Protein AF-A0A9X8QLP2-F1 (afdb_monomer)

Structure (mmCIF, N/CA/C/O backbone):
data_AF-A0A9X8QLP2-F1
#
_entry.id   AF-A0A9X8QLP2-F1
#
loop_
_atom_site.group_PDB
_atom_site.id
_atom_site.type_symbol
_atom_site.label_atom_id
_atom_site.label_alt_id
_atom_site.label_comp_id
_atom_site.label_asym_id
_atom_site.label_entity_id
_atom_site.label_seq_id
_atom_site.pdbx_PDB_ins_code
_atom_site.Cartn_x
_atom_site.Cartn_y
_atom_site.Cartn_z
_atom_site.occupancy
_atom_site.B_iso_or_equiv
_atom_site.auth_seq_id
_atom_site.auth_comp_id
_atom_site.auth_asym_id
_atom_site.auth_atom_id
_atom_site.pdbx_PDB_model_num
ATOM 1 N N . MET A 1 1 ? -20.891 -13.124 17.844 1.00 67.56 1 MET A N 1
ATOM 2 C CA . MET A 1 1 ? -20.442 -11.815 18.361 1.00 67.56 1 MET A CA 1
ATOM 3 C C . MET A 1 1 ? -21.029 -10.725 17.479 1.00 67.56 1 MET A C 1
ATOM 5 O O . MET A 1 1 ? -21.032 -10.885 16.263 1.00 67.56 1 MET A O 1
ATOM 9 N N . SER A 1 2 ? -21.582 -9.676 18.075 1.00 72.69 2 SER A N 1
ATOM 10 C CA . SER A 1 2 ? -22.220 -8.546 17.400 1.00 72.69 2 SER A CA 1
ATOM 11 C C . SER A 1 2 ? -21.313 -7.309 17.415 1.00 72.69 2 SER A C 1
ATOM 13 O O . SER A 1 2 ? -20.432 -7.184 18.263 1.00 72.69 2 SER A O 1
ATOM 15 N N . PHE A 1 3 ? -21.543 -6.344 16.518 1.00 72.56 3 PHE A N 1
ATOM 16 C CA . PHE A 1 3 ? -20.805 -5.071 16.536 1.00 72.56 3 PHE A CA 1
ATOM 17 C C . PHE A 1 3 ? -21.012 -4.274 17.842 1.00 72.56 3 PHE A C 1
ATOM 19 O O . PHE A 1 3 ? -20.146 -3.495 18.244 1.00 72.56 3 PHE A O 1
ATOM 26 N N . SER A 1 4 ? -22.140 -4.478 18.530 1.00 80.81 4 SER A N 1
ATOM 27 C CA . SER A 1 4 ? -22.424 -3.885 19.844 1.00 80.81 4 SER A CA 1
ATOM 28 C C . SER A 1 4 ? -21.535 -4.413 20.968 1.00 80.81 4 SER A C 1
ATOM 30 O O . SER A 1 4 ? -21.373 -3.706 21.960 1.00 80.81 4 SER A O 1
ATOM 32 N N . ASP A 1 5 ? -20.911 -5.582 20.796 1.00 83.56 5 ASP A N 1
ATOM 33 C CA . ASP A 1 5 ? -20.025 -6.183 21.803 1.00 83.56 5 ASP A CA 1
ATOM 34 C C . ASP A 1 5 ? -18.688 -5.417 21.910 1.00 83.56 5 ASP A C 1
ATOM 36 O O . ASP A 1 5 ? -17.937 -5.579 22.872 1.00 83.56 5 ASP A O 1
ATOM 40 N N . ILE A 1 6 ? -18.386 -4.544 20.939 1.00 84.19 6 ILE A N 1
ATOM 41 C CA . ILE A 1 6 ? -17.190 -3.700 20.942 1.00 84.19 6 ILE A CA 1
ATOM 42 C C . ILE A 1 6 ? -17.452 -2.449 21.799 1.00 84.19 6 ILE A C 1
ATOM 44 O O . ILE A 1 6 ? -18.379 -1.675 21.500 1.00 84.19 6 ILE A O 1
ATOM 48 N N . PRO A 1 7 ? -16.603 -2.158 22.809 1.00 89.44 7 PRO A N 1
ATOM 49 C CA . PRO A 1 7 ? -16.744 -0.967 23.640 1.00 89.44 7 PRO A CA 1
ATOM 50 C C . PRO A 1 7 ? -16.897 0.311 22.807 1.00 89.44 7 PRO A C 1
ATOM 52 O O . PRO A 1 7 ? -16.089 0.588 21.917 1.00 89.44 7 PRO A O 1
ATOM 55 N N . LEU A 1 8 ? -17.913 1.126 23.120 1.00 88.94 8 LEU A N 1
ATOM 56 C CA . LEU A 1 8 ? -18.256 2.334 22.352 1.00 88.94 8 LEU A CA 1
ATOM 57 C C . LEU A 1 8 ? -17.056 3.278 22.172 1.00 88.94 8 LEU A C 1
ATOM 59 O O . LEU A 1 8 ? -16.851 3.813 21.084 1.00 88.94 8 LEU A O 1
ATOM 63 N N . LYS A 1 9 ? -16.215 3.410 23.206 1.00 92.00 9 LYS A N 1
ATOM 64 C CA . LYS A 1 9 ? -14.980 4.207 23.157 1.00 92.00 9 LYS A CA 1
ATOM 65 C C . LYS A 1 9 ? -14.046 3.801 22.010 1.00 92.00 9 LYS A C 1
ATOM 67 O O . LYS A 1 9 ? -13.447 4.667 21.383 1.00 92.00 9 LYS A O 1
ATOM 72 N N . TYR A 1 10 ? -13.937 2.505 21.705 1.00 90.06 10 TYR A N 1
ATOM 73 C CA . TYR A 1 10 ? -13.081 2.010 20.624 1.00 90.06 10 TYR A CA 1
ATOM 74 C C . TYR A 1 10 ? -13.732 2.191 19.259 1.00 90.06 10 TYR A C 1
ATOM 76 O O . TYR A 1 10 ? -13.039 2.547 18.313 1.00 90.06 10 TYR A O 1
ATOM 84 N N . ARG A 1 11 ? -15.058 2.041 19.166 1.00 87.62 11 ARG A N 1
ATOM 85 C CA . ARG A 1 11 ? -15.803 2.320 17.929 1.00 87.62 11 ARG A CA 1
ATOM 86 C C . ARG A 1 11 ? -15.694 3.790 17.516 1.00 87.62 11 ARG A C 1
ATOM 88 O O . ARG A 1 11 ? -15.395 4.077 16.362 1.00 87.62 11 ARG A O 1
ATOM 95 N N . LEU A 1 12 ? -15.867 4.717 18.462 1.00 90.00 12 LEU A N 1
ATOM 96 C CA . LEU A 1 12 ? -15.726 6.155 18.206 1.00 90.00 12 LEU A CA 1
ATOM 97 C C . LEU A 1 12 ? -14.283 6.539 17.851 1.00 90.00 12 LEU A C 1
ATOM 99 O O . LEU A 1 12 ? -14.066 7.295 16.906 1.00 90.00 12 LEU A O 1
ATOM 103 N N . ALA A 1 13 ? -13.292 5.996 18.565 1.00 89.19 13 ALA A N 1
ATOM 104 C CA . ALA A 1 13 ? -11.884 6.232 18.251 1.00 89.19 13 ALA A CA 1
ATOM 105 C C . ALA A 1 13 ? -11.509 5.708 16.853 1.00 89.19 13 ALA A C 1
ATOM 107 O O . ALA A 1 13 ? -10.805 6.390 16.107 1.00 89.19 13 ALA A O 1
ATOM 108 N N . ALA A 1 14 ? -12.025 4.535 16.475 1.00 87.19 14 ALA A N 1
ATOM 109 C CA . ALA A 1 14 ? -11.845 3.962 15.148 1.00 87.19 14 ALA A CA 1
ATOM 110 C C . ALA A 1 14 ? -12.457 4.843 14.054 1.00 87.19 14 ALA A C 1
ATOM 112 O O . ALA A 1 14 ? -11.774 5.160 13.084 1.00 87.19 14 ALA A O 1
ATOM 113 N N . PHE A 1 15 ? -13.696 5.309 14.246 1.00 87.50 15 PHE A N 1
ATOM 114 C CA . PHE A 1 15 ? -14.368 6.208 13.306 1.00 87.50 15 PHE A CA 1
ATOM 115 C C . PHE A 1 15 ? -13.539 7.470 13.024 1.00 87.50 15 PHE A C 1
ATOM 117 O O . PHE A 1 15 ? -13.259 7.783 11.866 1.00 87.50 15 PHE A O 1
ATOM 124 N N . TRP A 1 16 ? -13.072 8.156 14.072 1.00 88.38 16 TRP A N 1
ATOM 125 C CA . TRP A 1 16 ? -12.249 9.358 13.915 1.00 88.38 16 TRP A CA 1
ATOM 126 C C . TRP A 1 16 ? -10.880 9.072 13.293 1.00 88.38 16 TRP A C 1
ATOM 128 O O . TRP A 1 16 ? -10.422 9.841 12.445 1.00 88.38 16 TRP A O 1
ATOM 138 N N . GLN A 1 17 ? -10.234 7.958 13.659 1.00 86.44 17 GLN A N 1
ATOM 139 C CA . GLN A 1 17 ? -8.977 7.553 13.030 1.00 86.44 17 GLN A CA 1
ATOM 140 C C . GLN A 1 17 ? -9.170 7.303 11.530 1.00 86.44 17 GLN A C 1
ATOM 142 O O . GLN A 1 17 ? -8.370 7.777 10.725 1.00 86.44 17 GLN A O 1
ATOM 147 N N . TRP A 1 18 ? -10.222 6.582 11.138 1.00 84.38 18 TRP A N 1
ATOM 148 C CA . TRP A 1 18 ? -10.497 6.301 9.731 1.00 84.38 18 TRP A CA 1
ATOM 149 C C . TRP A 1 18 ? -10.860 7.557 8.956 1.00 84.38 18 TRP A C 1
ATOM 151 O O . TRP A 1 18 ? -10.403 7.696 7.826 1.00 84.38 18 TRP A O 1
ATOM 161 N N . PHE A 1 19 ? -11.605 8.489 9.552 1.00 84.56 19 PHE A N 1
ATOM 162 C CA . PHE A 1 19 ? -11.886 9.785 8.939 1.00 84.56 19 PHE A CA 1
ATOM 163 C C . PHE A 1 19 ? -10.589 10.550 8.633 1.00 84.56 19 PHE A C 1
ATOM 165 O O . PHE A 1 19 ? -10.353 10.944 7.490 1.00 84.56 19 PHE A O 1
ATOM 172 N N . LEU A 1 20 ? -9.696 10.678 9.621 1.00 84.62 20 LEU A N 1
ATOM 173 C CA . LEU A 1 20 ? -8.420 11.379 9.457 1.00 84.62 20 LEU A CA 1
ATOM 174 C C . LEU A 1 20 ? -7.503 10.690 8.435 1.00 84.62 20 LEU A C 1
ATOM 176 O O . LEU A 1 20 ? -6.930 11.351 7.571 1.00 84.62 20 LEU A O 1
ATOM 180 N N . ILE A 1 21 ? -7.364 9.362 8.509 1.00 80.25 21 ILE A N 1
ATOM 181 C CA . ILE A 1 21 ? -6.534 8.619 7.553 1.00 80.25 21 ILE A CA 1
ATOM 182 C C . ILE A 1 21 ? -7.130 8.712 6.146 1.00 80.25 21 ILE A C 1
ATOM 184 O O . ILE A 1 21 ? -6.379 8.889 5.191 1.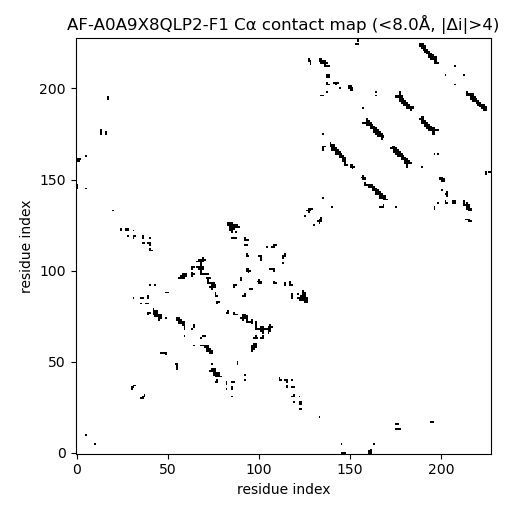00 80.25 21 ILE A O 1
ATOM 188 N N . SER A 1 22 ? -8.456 8.659 6.001 1.00 79.75 22 SER A N 1
ATOM 189 C CA . SER A 1 22 ? -9.115 8.820 4.700 1.00 79.75 22 SER A CA 1
ATOM 190 C C . SER A 1 22 ? -8.814 10.185 4.096 1.00 79.75 22 SER A C 1
ATOM 192 O O . SER A 1 22 ? -8.480 10.253 2.918 1.00 79.75 22 SER A O 1
ATOM 194 N N . LEU A 1 23 ? -8.825 11.258 4.893 1.00 84.19 23 LEU A N 1
ATOM 195 C CA . LEU A 1 23 ? -8.416 12.587 4.435 1.00 84.19 23 LEU A CA 1
ATOM 196 C C . LEU A 1 23 ? -6.972 12.581 3.904 1.00 84.19 23 LEU A C 1
ATOM 198 O O . LEU A 1 23 ? -6.718 13.093 2.813 1.00 84.19 23 LEU A O 1
ATOM 202 N N . ILE A 1 24 ? -6.034 11.968 4.637 1.00 82.19 24 ILE A N 1
ATOM 203 C CA . ILE A 1 24 ? -4.622 11.852 4.227 1.00 82.19 24 ILE A CA 1
ATOM 204 C C . ILE A 1 24 ? -4.497 11.045 2.929 1.00 82.19 24 ILE A C 1
ATOM 206 O O . ILE A 1 24 ? -3.805 11.472 2.007 1.00 82.19 24 ILE A O 1
ATOM 210 N N . VAL A 1 25 ? -5.176 9.900 2.835 1.00 78.75 25 VAL A N 1
ATOM 211 C CA . VAL A 1 25 ? -5.130 9.011 1.665 1.00 78.75 25 VAL A CA 1
ATOM 212 C C . VAL A 1 25 ? -5.757 9.675 0.443 1.00 78.75 25 VAL A C 1
ATOM 214 O O . VAL A 1 25 ? -5.176 9.606 -0.638 1.00 78.75 25 VAL A O 1
ATOM 217 N N . ILE A 1 26 ? -6.897 10.352 0.594 1.00 81.94 26 ILE A N 1
ATOM 218 C CA . ILE A 1 26 ? -7.560 11.084 -0.493 1.00 81.94 26 ILE A CA 1
ATOM 219 C C . ILE A 1 26 ? -6.662 12.222 -0.967 1.00 81.94 26 ILE A C 1
ATOM 221 O O . ILE A 1 26 ? -6.350 12.291 -2.153 1.00 81.94 26 ILE A O 1
ATOM 225 N N . THR A 1 27 ? -6.180 13.065 -0.050 1.00 84.69 27 THR A N 1
ATOM 226 C CA . THR A 1 27 ? -5.267 14.174 -0.374 1.00 84.69 27 THR A CA 1
ATOM 227 C C . THR A 1 27 ? -4.027 13.653 -1.089 1.00 84.69 27 THR A C 1
ATOM 229 O O . THR A 1 27 ? -3.636 14.148 -2.141 1.00 84.69 27 THR A O 1
ATOM 232 N N . GLY A 1 28 ? -3.438 12.589 -0.559 1.00 82.38 28 GLY A N 1
ATOM 233 C CA . GLY A 1 28 ? -2.300 11.919 -1.149 1.00 82.38 28 GLY A CA 1
ATOM 234 C C . GLY A 1 28 ? -2.554 11.355 -2.548 1.00 82.38 28 GLY A C 1
ATOM 235 O O . GLY A 1 28 ? -1.716 11.487 -3.446 1.00 82.38 28 GLY A O 1
ATOM 236 N N . THR A 1 29 ? -3.719 10.747 -2.751 1.00 82.94 29 THR A N 1
ATOM 237 C CA . THR A 1 29 ? -4.156 10.219 -4.045 1.00 82.94 29 THR A CA 1
ATOM 238 C C . THR A 1 29 ? -4.335 11.353 -5.049 1.00 82.94 29 THR A C 1
ATOM 240 O O . THR A 1 29 ? -3.794 11.270 -6.147 1.00 82.94 29 THR A O 1
ATOM 243 N N . LEU A 1 30 ? -4.984 12.454 -4.662 1.00 86.44 30 LEU A N 1
ATOM 244 C CA . LEU A 1 30 ? -5.110 13.654 -5.497 1.00 86.44 30 LEU A CA 1
ATOM 245 C C . LEU A 1 30 ? -3.733 14.204 -5.892 1.00 86.44 30 LEU A C 1
ATOM 247 O O . LEU A 1 30 ? -3.469 14.410 -7.075 1.00 86.44 30 LEU A O 1
ATOM 251 N N . LEU A 1 31 ? -2.818 14.320 -4.925 1.00 87.19 31 LEU A N 1
ATOM 252 C CA . LEU A 1 31 ? -1.436 14.738 -5.169 1.00 87.19 31 LEU A CA 1
ATOM 253 C C . LEU A 1 31 ? -0.676 13.775 -6.092 1.00 87.19 31 LEU A C 1
ATOM 255 O O . LEU A 1 31 ? 0.235 14.200 -6.797 1.00 87.19 31 LEU A O 1
ATOM 259 N N . THR A 1 32 ? -1.047 12.491 -6.120 1.00 86.94 32 THR A N 1
ATOM 260 C CA . THR A 1 32 ? -0.463 11.506 -7.044 1.00 86.94 32 THR A CA 1
ATOM 261 C C . THR A 1 32 ? -0.814 11.843 -8.490 1.00 86.94 32 THR A C 1
ATOM 263 O O . THR A 1 32 ? 0.058 11.759 -9.346 1.00 86.94 32 THR A O 1
ATOM 266 N N . TYR A 1 33 ? -2.043 12.282 -8.771 1.00 86.81 33 TYR A N 1
ATOM 267 C CA . TYR A 1 33 ? -2.411 12.732 -10.115 1.00 86.81 33 TYR A CA 1
ATOM 268 C C . TYR A 1 33 ? -1.696 14.034 -10.483 1.00 86.81 33 TYR A C 1
ATOM 270 O O . TYR A 1 33 ? -1.134 14.153 -11.571 1.00 86.81 33 TYR A O 1
ATOM 278 N N . PHE A 1 34 ? -1.653 14.996 -9.558 1.00 85.00 34 PHE A N 1
ATOM 279 C CA . PHE A 1 34 ? -0.880 16.221 -9.730 1.00 85.00 34 PHE A CA 1
ATOM 280 C C . PHE A 1 34 ? -0.614 16.907 -8.377 1.00 85.00 34 PHE A C 1
ATOM 282 O O . PHE A 1 34 ? -1.555 17.071 -7.602 1.00 85.00 34 PHE A O 1
ATOM 289 N N . PRO A 1 35 ? 0.622 17.360 -8.075 1.00 90.12 35 PRO A N 1
ATOM 290 C CA . PRO A 1 35 ? 1.812 17.362 -8.937 1.00 90.12 35 PRO A CA 1
ATOM 291 C C . PRO A 1 35 ? 2.801 16.207 -8.678 1.00 90.12 35 PRO A C 1
ATOM 293 O O . PRO A 1 35 ? 3.780 16.066 -9.410 1.00 90.12 35 PRO A O 1
ATOM 296 N N . MET A 1 36 ? 2.595 15.378 -7.654 1.00 89.69 36 MET A N 1
ATOM 297 C CA . MET A 1 36 ? 3.634 14.479 -7.136 1.00 89.69 36 MET A CA 1
ATOM 298 C C . MET A 1 36 ? 3.923 13.289 -8.054 1.00 89.69 36 MET A C 1
ATOM 300 O O . MET A 1 36 ? 5.091 12.970 -8.263 1.00 89.69 36 MET A O 1
ATOM 304 N N . GLY A 1 37 ? 2.908 12.654 -8.650 1.00 88.38 37 GLY A N 1
ATOM 305 C CA . GLY A 1 37 ? 3.132 11.547 -9.591 1.00 88.38 37 GLY A CA 1
ATOM 306 C C . GLY A 1 37 ? 3.912 11.966 -10.839 1.00 88.38 37 GLY A C 1
ATOM 307 O O . GLY A 1 37 ? 4.902 11.305 -11.160 1.00 88.38 37 GLY A O 1
ATOM 308 N N . PRO A 1 38 ? 3.562 13.080 -11.515 1.00 91.44 38 PRO A N 1
ATOM 309 C CA . PRO A 1 38 ? 4.366 13.603 -12.616 1.00 91.44 38 PRO A CA 1
ATOM 310 C C . PRO A 1 38 ? 5.807 13.912 -12.197 1.00 91.44 38 PRO A C 1
ATOM 312 O O . PRO A 1 38 ? 6.738 13.541 -12.907 1.00 91.44 38 PRO A O 1
ATOM 315 N N . LEU A 1 39 ? 6.020 14.517 -11.022 1.00 92.19 39 LEU A N 1
ATOM 316 C CA . LEU A 1 39 ? 7.365 14.790 -10.503 1.00 92.19 39 LEU A CA 1
ATOM 317 C C . LEU A 1 39 ? 8.170 13.507 -10.260 1.00 92.19 39 LEU A C 1
ATOM 319 O O . LEU A 1 39 ? 9.332 13.430 -10.661 1.00 92.19 39 LEU A O 1
ATOM 323 N N . VAL A 1 40 ? 7.579 12.475 -9.654 1.00 89.81 40 VAL A N 1
ATOM 324 C CA . VAL A 1 40 ? 8.247 11.174 -9.482 1.00 89.81 40 VAL A CA 1
ATOM 325 C C . VAL A 1 40 ? 8.569 10.547 -10.840 1.00 89.81 40 VAL A C 1
ATOM 327 O O . VAL A 1 40 ? 9.695 10.102 -11.040 1.00 89.81 40 VAL A O 1
ATOM 330 N N . ALA A 1 41 ? 7.636 10.556 -11.794 1.00 90.31 41 ALA A N 1
ATOM 331 C CA . ALA A 1 41 ? 7.864 10.012 -13.133 1.00 90.31 41 ALA A CA 1
ATOM 332 C C . ALA A 1 41 ? 8.955 10.767 -13.917 1.00 90.31 41 ALA A C 1
ATOM 334 O O . ALA A 1 41 ? 9.698 10.158 -14.685 1.00 90.31 41 ALA A O 1
ATOM 335 N N . LEU A 1 42 ? 9.074 12.085 -13.721 1.00 92.00 42 LEU A N 1
ATOM 336 C CA . LEU A 1 42 ? 10.105 12.921 -14.347 1.00 92.00 42 LEU A CA 1
ATOM 337 C C . LEU A 1 42 ? 11.492 12.703 -13.737 1.00 92.00 42 LEU A C 1
ATOM 339 O O . LEU A 1 42 ? 12.491 12.757 -14.450 1.00 92.00 42 LEU A O 1
ATOM 343 N N . THR A 1 43 ? 11.544 12.479 -12.425 1.00 92.62 43 THR A N 1
ATOM 344 C CA . THR A 1 43 ? 12.785 12.341 -11.646 1.00 92.62 43 THR A CA 1
ATOM 345 C C . THR A 1 43 ? 13.225 10.891 -11.432 1.00 92.62 43 THR A C 1
ATOM 347 O O . THR A 1 43 ? 14.293 10.652 -10.863 1.00 92.62 43 THR A O 1
ATOM 350 N N . GLY A 1 44 ? 12.406 9.927 -11.855 1.00 90.25 44 GLY A N 1
ATOM 351 C CA . GLY A 1 44 ? 12.667 8.501 -11.729 1.00 90.25 44 GLY A CA 1
ATOM 352 C C . GLY A 1 44 ? 13.906 8.081 -12.511 1.00 90.25 44 GLY A C 1
ATOM 353 O O . GLY A 1 44 ? 14.065 8.440 -13.677 1.00 90.25 44 GLY A O 1
ATOM 354 N N . ARG A 1 45 ? 14.779 7.308 -11.866 1.00 90.62 45 ARG A N 1
ATOM 355 C CA . ARG A 1 45 ? 16.009 6.775 -12.463 1.00 90.62 45 ARG A CA 1
ATOM 356 C C . ARG A 1 45 ? 16.295 5.368 -11.955 1.00 90.62 45 ARG A C 1
ATOM 358 O O . ARG A 1 45 ? 15.805 4.995 -10.887 1.00 90.62 45 ARG A O 1
ATOM 365 N N . ALA A 1 46 ? 17.110 4.621 -12.697 1.00 89.81 46 ALA A N 1
ATOM 366 C CA . ALA A 1 46 ? 17.608 3.320 -12.264 1.00 89.81 46 ALA A CA 1
ATOM 367 C C . ALA A 1 46 ? 18.307 3.440 -10.902 1.00 89.81 46 ALA A C 1
ATOM 369 O O . ALA A 1 46 ? 19.097 4.361 -10.668 1.00 89.81 46 ALA A O 1
ATOM 370 N N . SER A 1 47 ? 17.989 2.525 -9.991 1.00 87.38 47 SER A N 1
ATOM 371 C CA . SER A 1 47 ? 18.573 2.496 -8.654 1.00 87.38 47 SER A CA 1
ATOM 372 C C . SER A 1 47 ? 19.751 1.533 -8.599 1.00 87.38 47 SER A C 1
ATOM 374 O O . SER A 1 47 ? 19.728 0.473 -9.215 1.00 87.38 47 SER A O 1
ATOM 376 N N . SER A 1 48 ? 20.759 1.874 -7.798 1.00 84.25 48 SER A N 1
ATOM 377 C CA . SER A 1 48 ? 21.899 0.996 -7.506 1.00 84.25 48 SER A CA 1
ATOM 378 C C . SER A 1 48 ? 21.699 0.142 -6.254 1.00 84.25 48 SER A C 1
ATOM 380 O O . SER A 1 48 ? 22.547 -0.695 -5.950 1.00 84.25 48 SER A O 1
ATOM 382 N N . LYS A 1 49 ? 20.606 0.355 -5.505 1.00 81.00 49 LYS A N 1
ATOM 383 C CA . LYS A 1 49 ? 20.259 -0.403 -4.294 1.00 81.00 49 LYS A CA 1
ATOM 384 C C . LYS A 1 49 ? 18.746 -0.524 -4.141 1.00 81.00 49 LYS A C 1
ATOM 386 O O . LYS A 1 49 ? 18.028 0.473 -4.213 1.00 81.00 49 LYS A O 1
ATOM 391 N N . HIS A 1 50 ? 18.273 -1.741 -3.887 1.00 79.75 50 HIS A N 1
ATOM 392 C CA . HIS A 1 50 ? 16.883 -1.979 -3.524 1.00 79.75 50 HIS A CA 1
ATOM 393 C C . HIS A 1 50 ? 16.736 -1.778 -2.007 1.00 79.75 50 HIS A C 1
ATOM 395 O O . HIS A 1 50 ? 17.560 -2.311 -1.262 1.00 79.75 50 HIS A O 1
ATOM 401 N N . PRO A 1 51 ? 15.716 -1.062 -1.503 1.00 71.00 51 PRO A N 1
ATOM 402 C CA . PRO A 1 51 ? 15.553 -0.847 -0.059 1.00 71.00 51 PRO A CA 1
ATOM 403 C C . PRO A 1 51 ? 15.394 -2.143 0.740 1.00 71.00 51 PRO A C 1
ATOM 405 O O . PRO A 1 51 ? 15.810 -2.209 1.886 1.00 71.00 51 PRO A O 1
ATOM 408 N N . GLN A 1 52 ? 14.801 -3.163 0.116 1.00 68.75 52 GLN A N 1
ATOM 409 C CA . GLN A 1 52 ? 14.622 -4.507 0.684 1.00 68.75 52 GLN A CA 1
ATOM 410 C C . GLN A 1 52 ? 15.722 -5.501 0.251 1.00 68.75 52 GLN A C 1
ATOM 412 O O . GLN A 1 52 ? 15.537 -6.702 0.380 1.00 68.75 52 GLN A O 1
ATOM 417 N N . GLY A 1 53 ? 16.823 -5.042 -0.358 1.00 72.44 53 GLY A N 1
ATOM 418 C CA . GLY A 1 53 ? 17.925 -5.922 -0.780 1.00 72.44 53 GLY A CA 1
ATOM 419 C C . GLY A 1 53 ? 17.625 -6.874 -1.950 1.00 72.44 53 GLY A C 1
ATOM 420 O O . GLY A 1 53 ? 18.453 -7.727 -2.257 1.00 72.44 53 GLY A O 1
ATOM 421 N N . LYS A 1 54 ? 16.473 -6.734 -2.621 1.00 75.19 54 LYS A N 1
ATOM 422 C CA . LYS A 1 54 ? 16.119 -7.517 -3.815 1.00 75.19 54 LYS A CA 1
ATOM 423 C C . LYS A 1 54 ? 17.091 -7.251 -4.970 1.00 75.19 54 LYS A C 1
ATOM 425 O O . LYS A 1 54 ? 17.691 -6.174 -5.057 1.00 75.19 54 LYS A O 1
ATOM 430 N N . ALA A 1 55 ? 17.199 -8.221 -5.879 1.00 79.00 55 ALA A N 1
ATOM 431 C CA . ALA A 1 55 ? 17.900 -8.034 -7.145 1.00 79.00 55 ALA A CA 1
ATOM 432 C C . ALA A 1 55 ? 17.347 -6.796 -7.869 1.00 79.00 55 ALA A C 1
ATOM 434 O O . ALA A 1 55 ? 16.149 -6.534 -7.831 1.00 79.00 55 ALA A O 1
ATOM 435 N N . LEU A 1 56 ? 18.227 -6.014 -8.493 1.00 84.12 56 LEU A N 1
ATOM 436 C CA . LEU A 1 56 ? 17.865 -4.765 -9.182 1.00 84.12 56 LEU A CA 1
ATOM 437 C C . LEU A 1 56 ? 17.489 -4.975 -10.644 1.00 84.12 56 LEU A C 1
ATOM 439 O O . LEU A 1 56 ? 16.967 -4.067 -11.292 1.00 84.12 56 LEU A O 1
ATOM 443 N N . ASN A 1 57 ? 17.792 -6.162 -11.151 1.00 82.50 57 ASN A N 1
ATOM 444 C CA . ASN A 1 57 ? 17.464 -6.615 -12.479 1.00 82.50 57 ASN A CA 1
ATOM 445 C C . ASN A 1 57 ? 16.964 -8.057 -12.411 1.00 82.50 57 ASN A C 1
ATOM 447 O O . ASN A 1 57 ? 17.401 -8.861 -11.588 1.00 82.50 57 ASN A O 1
ATOM 451 N N . ALA A 1 58 ? 16.014 -8.374 -13.277 1.00 85.81 58 ALA A N 1
ATOM 452 C CA . ALA A 1 58 ? 15.492 -9.722 -13.416 1.00 85.81 58 ALA A CA 1
ATOM 453 C C . ALA A 1 58 ? 15.046 -9.931 -14.856 1.00 85.81 58 ALA A C 1
ATOM 455 O O . ALA A 1 58 ? 14.478 -9.029 -15.476 1.00 85.81 58 ALA A O 1
ATOM 456 N N . ARG A 1 59 ? 15.297 -11.121 -15.403 1.00 90.44 59 ARG A N 1
ATOM 457 C CA . ARG A 1 59 ? 14.733 -11.486 -16.700 1.00 90.44 59 ARG A CA 1
ATOM 458 C C . ARG A 1 59 ? 13.251 -11.785 -16.510 1.00 90.44 59 ARG A C 1
ATOM 460 O O . ARG A 1 59 ? 12.887 -12.527 -15.600 1.00 90.44 59 ARG A O 1
ATOM 467 N N . HIS A 1 60 ? 12.410 -11.234 -17.378 1.00 91.19 60 HIS A N 1
ATOM 468 C CA . HIS A 1 60 ? 10.987 -11.557 -17.361 1.00 91.19 60 HIS A CA 1
ATOM 469 C C . HIS A 1 60 ? 10.767 -13.043 -17.673 1.00 91.19 60 HIS A C 1
ATOM 471 O O . HIS A 1 60 ? 11.520 -13.652 -18.439 1.00 91.19 60 HIS A O 1
ATOM 477 N N . SER A 1 61 ? 9.712 -13.626 -17.103 1.00 90.81 61 SER A N 1
ATOM 478 C CA . SER A 1 61 ? 9.345 -15.017 -17.395 1.00 90.81 61 SER A CA 1
ATOM 479 C C . SER A 1 61 ? 8.948 -15.193 -18.865 1.00 90.81 61 SER A C 1
ATOM 481 O O . SER A 1 61 ? 8.353 -14.291 -19.462 1.00 90.81 61 SER A O 1
ATOM 483 N N . GLN A 1 62 ? 9.222 -16.373 -19.436 1.00 91.38 62 GLN A N 1
ATOM 484 C CA . GLN A 1 62 ? 8.945 -16.667 -20.850 1.00 91.38 62 GLN A CA 1
ATOM 485 C C . GLN A 1 62 ? 7.487 -16.379 -21.226 1.00 91.38 62 GLN A C 1
ATOM 487 O O . GLN A 1 62 ? 7.233 -15.691 -22.208 1.00 91.38 62 GLN A O 1
ATOM 492 N N . LYS A 1 63 ? 6.550 -16.763 -20.348 1.00 93.94 63 LYS A N 1
ATOM 493 C CA . LYS A 1 63 ? 5.117 -16.468 -20.475 1.00 93.94 63 LYS A CA 1
ATOM 494 C C . LYS A 1 63 ? 4.830 -15.008 -20.846 1.00 93.94 63 LYS A C 1
ATOM 496 O O . LYS A 1 63 ? 3.964 -14.751 -21.673 1.00 93.94 63 LYS A O 1
ATOM 501 N N . TYR A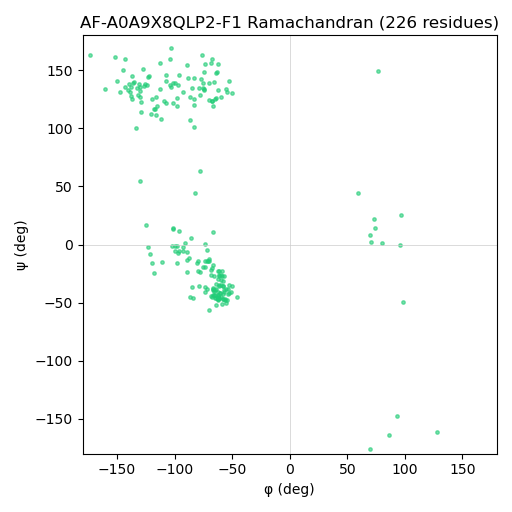 1 64 ? 5.497 -14.044 -20.209 1.00 92.88 64 TYR A N 1
ATOM 502 C CA . TYR A 1 64 ? 5.250 -12.622 -20.466 1.00 92.88 64 TYR A CA 1
ATOM 503 C C . TYR A 1 64 ? 6.118 -12.058 -21.594 1.00 92.88 64 TYR A C 1
ATOM 505 O O . TYR A 1 64 ? 5.704 -11.093 -22.236 1.00 92.88 64 TYR A O 1
ATOM 513 N N . LEU A 1 65 ? 7.269 -12.672 -21.887 1.00 92.94 65 LEU A N 1
ATOM 514 C CA . LEU A 1 65 ? 8.039 -12.368 -23.098 1.00 92.94 65 LEU A CA 1
ATOM 515 C C . LEU A 1 65 ? 7.204 -12.634 -24.351 1.00 92.94 65 LEU A C 1
ATOM 517 O O . LEU A 1 65 ? 7.099 -11.756 -25.204 1.00 92.94 65 LEU A O 1
ATOM 521 N N . ASP A 1 66 ? 6.512 -13.772 -24.393 1.00 93.38 66 ASP A N 1
ATOM 522 C CA . ASP A 1 66 ? 5.632 -14.154 -25.506 1.00 93.38 66 ASP A CA 1
ATOM 523 C C . ASP A 1 66 ? 4.455 -13.173 -25.685 1.00 93.38 66 ASP A C 1
ATOM 525 O O . ASP A 1 66 ? 3.900 -13.024 -26.772 1.00 93.38 66 ASP A O 1
ATOM 529 N N . LEU A 1 67 ? 4.096 -12.440 -24.624 1.00 92.88 67 LEU A N 1
ATOM 530 C CA . LEU A 1 67 ? 3.042 -11.419 -24.623 1.00 92.88 67 LEU A CA 1
ATOM 531 C C . LEU A 1 67 ? 3.547 -10.000 -24.952 1.00 92.88 67 LEU A C 1
ATOM 533 O O . LEU A 1 67 ? 2.742 -9.055 -24.985 1.00 92.88 67 LEU A O 1
ATOM 537 N N . GLY A 1 68 ? 4.845 -9.850 -25.232 1.00 92.69 68 GLY A N 1
ATOM 538 C CA . GLY A 1 68 ? 5.484 -8.601 -25.648 1.00 92.69 68 GLY A CA 1
ATOM 539 C C . GLY A 1 68 ? 6.150 -7.813 -24.520 1.00 92.69 68 GLY A C 1
ATOM 540 O O . GLY A 1 68 ? 6.248 -6.591 -24.623 1.00 92.69 68 GLY A O 1
ATOM 541 N N . ALA A 1 69 ? 6.566 -8.467 -23.433 1.00 91.62 69 ALA A N 1
ATOM 542 C CA . ALA A 1 69 ? 7.393 -7.828 -22.410 1.00 91.62 69 ALA A CA 1
ATOM 543 C C . ALA A 1 69 ? 8.809 -7.514 -22.937 1.00 91.62 69 ALA A C 1
ATOM 545 O O . ALA A 1 69 ? 9.316 -8.168 -23.843 1.00 91.62 69 ALA A O 1
ATOM 546 N N . SER A 1 70 ? 9.491 -6.545 -22.329 1.00 91.31 70 SER A N 1
ATOM 547 C CA . SER A 1 70 ? 10.756 -5.980 -22.834 1.00 91.31 70 SER A CA 1
ATOM 548 C C . SER A 1 70 ? 12.007 -6.859 -22.683 1.00 91.31 70 SER A C 1
ATOM 550 O O . SER A 1 70 ? 13.097 -6.425 -23.051 1.00 91.31 70 SER A O 1
ATOM 552 N N . GLY A 1 71 ? 11.902 -8.065 -22.119 1.00 90.69 71 GLY A N 1
ATOM 553 C CA . GLY A 1 71 ? 13.065 -8.909 -21.807 1.00 90.69 71 GLY A CA 1
ATOM 554 C C . GLY A 1 71 ? 13.529 -8.831 -20.354 1.00 90.69 71 GLY A C 1
ATOM 555 O O . GLY A 1 71 ? 13.711 -9.868 -19.714 1.00 90.69 71 GLY A O 1
ATOM 556 N N . TRP A 1 72 ? 13.701 -7.616 -19.835 1.00 89.94 72 TRP A N 1
ATOM 557 C CA . TRP A 1 72 ? 14.330 -7.372 -18.539 1.00 89.94 72 TRP A CA 1
ATOM 558 C C . TRP A 1 72 ? 13.597 -6.308 -17.740 1.00 89.94 72 TRP A C 1
ATOM 560 O O . TRP A 1 72 ? 13.283 -5.233 -18.253 1.00 89.94 72 TRP A O 1
ATOM 570 N N . TRP A 1 73 ? 13.420 -6.603 -16.462 1.00 88.38 73 TRP A N 1
ATOM 571 C CA . TRP A 1 73 ? 12.984 -5.656 -15.460 1.00 88.38 73 TRP A CA 1
ATOM 572 C C . TRP A 1 73 ? 14.187 -4.926 -14.855 1.00 88.38 73 TRP A C 1
ATOM 574 O O . TRP A 1 73 ? 15.238 -5.530 -14.628 1.00 88.38 73 TRP A O 1
ATOM 584 N N . GLU A 1 74 ? 14.005 -3.640 -14.561 1.00 89.00 74 GLU A N 1
ATOM 585 C CA . GLU A 1 74 ? 14.966 -2.790 -13.859 1.00 89.00 74 GLU A CA 1
ATOM 586 C C . GLU A 1 74 ? 14.262 -2.039 -12.731 1.00 89.00 74 GLU A C 1
ATOM 588 O O . GLU A 1 74 ? 13.188 -1.461 -12.907 1.00 89.00 74 GLU A O 1
ATOM 593 N N . TYR A 1 75 ? 14.911 -1.956 -11.580 1.00 88.75 75 TYR A N 1
ATOM 594 C CA . TYR A 1 75 ? 14.362 -1.219 -10.459 1.00 88.75 75 TYR A CA 1
ATOM 595 C C . TYR A 1 75 ? 14.649 0.289 -10.559 1.00 88.75 75 TYR A C 1
ATOM 597 O O . TYR A 1 75 ? 15.803 0.726 -10.569 1.00 88.75 75 TYR A O 1
ATOM 605 N N . TRP A 1 76 ? 13.590 1.102 -10.606 1.00 90.00 76 TRP A N 1
ATOM 606 C CA . TRP A 1 76 ? 13.665 2.565 -10.720 1.00 90.00 76 TRP A CA 1
ATOM 607 C C . TRP A 1 76 ? 12.940 3.261 -9.568 1.00 90.00 76 TRP A C 1
ATOM 609 O O . TRP A 1 76 ? 11.875 2.815 -9.146 1.00 90.00 76 TRP A O 1
ATOM 619 N N . ASN A 1 77 ? 13.472 4.391 -9.100 1.00 88.75 77 ASN A N 1
ATOM 620 C CA . ASN A 1 77 ? 12.806 5.266 -8.132 1.00 88.75 77 ASN A CA 1
ATOM 621 C C . ASN A 1 77 ? 13.243 6.733 -8.274 1.00 88.75 77 ASN A C 1
ATOM 623 O O . ASN A 1 77 ? 14.275 7.045 -8.870 1.00 88.75 77 ASN A O 1
ATOM 627 N N . SER A 1 78 ? 12.447 7.653 -7.724 1.00 89.81 78 SER A N 1
ATOM 628 C CA . SER A 1 78 ? 12.870 9.043 -7.548 1.00 89.81 78 SER A CA 1
ATOM 629 C C . SER A 1 78 ? 13.849 9.155 -6.373 1.00 89.81 78 SER A C 1
ATOM 631 O O . SER A 1 78 ? 13.569 8.619 -5.293 1.00 89.81 78 SER A O 1
ATOM 633 N N . PRO A 1 79 ? 14.970 9.882 -6.526 1.00 88.81 79 PRO A N 1
ATOM 634 C CA . PRO A 1 79 ? 15.950 10.046 -5.457 1.00 88.81 79 PRO A CA 1
ATOM 635 C C . PRO A 1 79 ? 15.550 11.094 -4.410 1.00 88.81 79 PRO A C 1
ATOM 637 O O . PRO A 1 79 ? 16.170 11.167 -3.348 1.00 88.81 79 PRO A O 1
ATOM 640 N N . TYR A 1 80 ? 14.553 11.932 -4.698 1.00 89.62 80 TYR A N 1
ATOM 641 C CA . TYR A 1 80 ? 14.226 13.080 -3.861 1.00 89.62 80 TYR A CA 1
ATOM 642 C C . TYR A 1 80 ? 13.449 12.658 -2.613 1.00 89.62 80 TYR A C 1
ATOM 644 O O . TYR A 1 80 ? 12.418 11.992 -2.697 1.00 89.62 80 TYR A O 1
ATOM 652 N N . ALA A 1 81 ? 13.922 13.091 -1.440 1.00 86.44 81 ALA A N 1
ATOM 653 C CA . ALA A 1 81 ? 13.347 12.714 -0.148 1.00 86.44 81 ALA A CA 1
ATOM 654 C C . ALA A 1 81 ? 11.852 13.073 -0.020 1.00 86.44 81 ALA A C 1
ATOM 656 O O . ALA A 1 81 ? 11.071 12.270 0.485 1.00 86.44 81 ALA A O 1
ATOM 657 N N . LEU A 1 82 ? 11.445 14.235 -0.540 1.00 86.12 82 LEU A N 1
ATOM 658 C CA . LEU A 1 82 ? 10.051 14.695 -0.527 1.00 86.12 82 LEU A CA 1
ATOM 659 C C . LEU A 1 82 ? 9.118 13.813 -1.377 1.00 86.12 82 LEU A C 1
ATOM 661 O O . LEU A 1 82 ? 7.929 13.711 -1.094 1.00 86.12 82 LEU A O 1
ATOM 665 N N . LEU A 1 83 ? 9.656 13.152 -2.406 1.00 87.19 83 LEU A N 1
ATOM 666 C CA . LEU A 1 83 ? 8.902 12.303 -3.329 1.00 87.19 83 LEU A CA 1
ATOM 667 C C . LEU A 1 83 ? 8.812 10.841 -2.860 1.00 87.19 83 LEU A C 1
ATOM 669 O O . LEU A 1 83 ? 8.070 10.050 -3.444 1.00 87.19 83 LEU A O 1
ATOM 673 N N . ARG A 1 84 ? 9.512 10.475 -1.775 1.00 84.25 84 ARG A N 1
ATOM 674 C CA . ARG A 1 84 ? 9.523 9.109 -1.222 1.00 84.25 84 ARG A CA 1
ATOM 675 C C . ARG A 1 84 ? 8.135 8.527 -0.950 1.00 84.25 84 ARG A C 1
ATOM 677 O O . ARG A 1 84 ? 7.946 7.367 -1.301 1.00 84.25 84 ARG A O 1
ATOM 684 N N . PRO A 1 85 ? 7.150 9.262 -0.396 1.00 82.19 85 PRO A N 1
ATOM 685 C CA . PRO A 1 85 ? 5.823 8.693 -0.149 1.00 82.19 85 PRO A CA 1
ATOM 686 C C . PRO A 1 85 ? 5.124 8.171 -1.410 1.00 82.19 85 PRO A C 1
ATOM 688 O O . PRO A 1 85 ? 4.332 7.237 -1.315 1.00 82.19 85 PRO A O 1
ATOM 691 N N . TRP A 1 86 ? 5.454 8.732 -2.577 1.00 83.56 86 TRP A N 1
ATOM 692 C CA . TRP A 1 86 ? 4.882 8.363 -3.871 1.00 83.56 86 TRP A CA 1
ATOM 693 C C . TRP A 1 86 ? 5.745 7.380 -4.667 1.00 83.56 86 TRP A C 1
ATOM 695 O O . TRP A 1 86 ? 5.295 6.886 -5.691 1.00 83.56 86 TRP A O 1
ATOM 705 N N . ASN A 1 87 ? 6.959 7.054 -4.223 1.00 83.25 87 ASN A N 1
ATOM 706 C CA . ASN A 1 87 ? 7.761 6.018 -4.870 1.00 83.25 87 ASN A CA 1
ATOM 707 C C . ASN A 1 87 ? 7.153 4.627 -4.627 1.00 83.25 87 ASN A C 1
ATOM 709 O O . ASN A 1 87 ? 6.768 4.282 -3.506 1.00 83.25 87 ASN A O 1
ATOM 713 N N . ASN A 1 88 ? 7.151 3.789 -5.664 1.00 80.50 88 ASN A N 1
ATOM 714 C CA . ASN A 1 88 ? 6.881 2.367 -5.504 1.00 80.50 88 ASN A CA 1
ATOM 715 C C . ASN A 1 88 ? 8.190 1.637 -5.172 1.00 80.50 88 ASN A C 1
ATOM 717 O O . ASN A 1 88 ? 9.041 1.500 -6.039 1.00 80.50 88 ASN A O 1
ATOM 721 N N . TYR A 1 89 ? 8.365 1.196 -3.925 1.00 77.19 89 TYR A N 1
ATOM 722 C CA . TYR A 1 89 ? 9.598 0.530 -3.477 1.00 77.19 89 TYR A CA 1
ATOM 723 C C . TYR A 1 89 ? 9.532 -1.001 -3.457 1.00 77.19 89 TYR A C 1
ATOM 725 O O . TYR A 1 89 ? 10.507 -1.648 -3.089 1.00 77.19 89 TYR A O 1
ATOM 733 N N . GLU A 1 90 ? 8.385 -1.573 -3.811 1.00 72.56 90 GLU A N 1
ATOM 734 C CA . GLU A 1 90 ? 8.197 -3.024 -3.902 1.00 72.56 90 GLU A CA 1
ATOM 735 C C . GLU A 1 90 ? 8.667 -3.553 -5.255 1.00 72.56 90 GLU A C 1
ATOM 737 O O . GLU A 1 90 ? 9.413 -4.525 -5.325 1.00 72.56 90 GLU A O 1
ATOM 742 N N . ASP A 1 91 ? 8.250 -2.831 -6.292 1.00 73.06 91 ASP A N 1
ATOM 743 C CA . ASP A 1 91 ? 8.394 -3.172 -7.705 1.00 73.06 91 ASP A CA 1
ATOM 744 C C . ASP A 1 91 ? 9.174 -2.084 -8.470 1.00 73.06 91 ASP A C 1
ATOM 746 O O . ASP A 1 91 ? 9.521 -2.214 -9.639 1.00 73.06 91 ASP A O 1
ATOM 750 N N . GLY A 1 92 ? 9.463 -0.944 -7.843 1.00 77.62 92 GLY A N 1
ATOM 751 C CA . GLY A 1 92 ? 10.007 0.196 -8.571 1.00 77.62 92 GLY A CA 1
ATOM 752 C C . GLY A 1 92 ? 8.971 0.828 -9.503 1.00 77.62 92 GLY A C 1
ATOM 753 O O . GLY A 1 92 ? 7.791 0.464 -9.554 1.00 77.62 92 GLY A O 1
ATOM 754 N N . LEU A 1 93 ? 9.430 1.817 -10.262 1.00 85.50 93 LEU A N 1
ATOM 755 C CA . LEU A 1 93 ? 8.617 2.545 -11.235 1.00 85.50 93 LEU A CA 1
ATOM 756 C C . LEU A 1 93 ? 8.298 1.745 -12.511 1.00 85.50 93 LEU A C 1
ATOM 758 O O . LEU A 1 93 ? 7.408 2.155 -13.251 1.00 85.50 93 LEU A O 1
ATOM 762 N N . LEU A 1 94 ? 8.991 0.627 -12.760 1.00 86.56 94 LEU A N 1
ATOM 763 C CA . LEU A 1 94 ? 8.862 -0.179 -13.985 1.00 86.56 94 LEU A CA 1
ATOM 764 C C . LEU A 1 94 ? 8.008 -1.453 -13.823 1.00 86.56 94 LEU A C 1
ATOM 766 O O . LEU A 1 94 ? 7.989 -2.299 -14.714 1.00 86.56 94 LEU A O 1
ATOM 770 N N . GLY A 1 95 ? 7.249 -1.578 -12.730 1.00 80.88 95 GLY A N 1
ATOM 771 C CA . GLY A 1 95 ? 6.356 -2.723 -12.502 1.00 80.88 95 GLY A CA 1
ATOM 772 C C . GLY A 1 95 ? 7.055 -3.910 -11.845 1.00 80.88 95 GLY A C 1
ATOM 773 O O . GLY A 1 95 ? 8.111 -3.743 -11.276 1.00 80.88 95 GLY A O 1
ATOM 774 N N . GLU A 1 96 ? 6.475 -5.105 -11.870 1.00 81.50 96 GLU A N 1
ATOM 775 C CA . GLU A 1 96 ? 7.016 -6.265 -11.138 1.00 81.50 96 GLU A CA 1
ATOM 776 C C . GLU A 1 96 ? 8.043 -7.094 -11.951 1.00 81.50 96 GLU A C 1
ATOM 778 O O . GLU A 1 96 ? 7.935 -7.162 -13.183 1.00 81.50 96 GLU A O 1
ATOM 783 N N . PRO A 1 97 ? 8.973 -7.820 -11.289 1.00 83.81 97 PRO A N 1
ATOM 784 C CA . PRO A 1 97 ? 9.995 -8.646 -11.949 1.00 83.81 97 PRO A CA 1
ATOM 785 C C . PRO A 1 97 ? 9.468 -9.754 -12.869 1.00 83.81 97 PRO A C 1
ATOM 787 O O . PRO A 1 97 ? 10.185 -10.209 -13.759 1.00 83.81 97 PRO A O 1
ATOM 790 N N . SER A 1 98 ? 8.227 -10.217 -12.680 1.00 85.94 98 SER A N 1
ATOM 791 C CA . SER A 1 98 ? 7.661 -11.309 -13.484 1.00 85.94 98 SER A CA 1
ATOM 792 C C . SER A 1 98 ? 7.558 -10.953 -14.973 1.00 85.94 98 SER A C 1
ATOM 794 O O . SER A 1 98 ? 7.671 -11.839 -15.826 1.00 85.94 98 SER A O 1
ATOM 796 N N . GLY A 1 99 ? 7.381 -9.665 -15.291 1.00 84.94 99 GLY A N 1
ATOM 797 C CA . GLY A 1 99 ? 7.133 -9.150 -16.639 1.00 84.94 99 GLY A CA 1
ATOM 798 C C . GLY A 1 99 ? 5.658 -8.940 -16.975 1.00 84.94 99 GLY A C 1
ATOM 799 O O . GLY A 1 99 ? 5.353 -8.452 -18.063 1.00 84.94 99 GLY A O 1
ATOM 800 N N . LYS A 1 100 ? 4.733 -9.238 -16.050 1.00 86.81 100 LYS A N 1
ATOM 801 C CA . LYS A 1 100 ? 3.286 -9.039 -16.247 1.00 86.81 100 LYS A CA 1
ATOM 802 C C . LYS A 1 100 ? 2.953 -7.605 -16.647 1.00 86.81 100 LYS A C 1
ATOM 804 O O . LYS A 1 100 ? 2.211 -7.383 -17.601 1.00 86.81 100 LYS A O 1
ATOM 809 N N . THR A 1 101 ? 3.509 -6.625 -15.938 1.00 81.88 101 THR A N 1
ATOM 810 C CA . THR A 1 101 ? 3.272 -5.202 -16.226 1.00 81.88 101 THR A CA 1
ATOM 811 C C . THR A 1 101 ? 3.893 -4.790 -17.557 1.00 81.88 101 THR A C 1
ATOM 813 O O . THR A 1 101 ? 3.205 -4.198 -18.384 1.00 81.88 101 THR A O 1
ATOM 816 N N . SER A 1 102 ? 5.138 -5.194 -17.821 1.00 88.19 102 SER A N 1
ATOM 817 C CA . SER A 1 102 ? 5.796 -4.934 -19.107 1.00 88.19 102 SER A CA 1
ATOM 818 C C . SER A 1 102 ? 4.994 -5.493 -20.292 1.00 88.19 102 SER A C 1
ATOM 820 O O . SER A 1 102 ? 4.806 -4.805 -21.295 1.00 88.19 102 SER A O 1
ATOM 822 N N . ALA A 1 103 ? 4.418 -6.693 -20.163 1.00 89.62 103 ALA A N 1
ATOM 823 C CA . ALA A 1 103 ? 3.541 -7.273 -21.181 1.00 89.62 103 ALA A CA 1
ATOM 824 C C . ALA A 1 103 ? 2.243 -6.469 -21.393 1.00 89.62 103 ALA A C 1
ATOM 826 O O . ALA A 1 103 ? 1.803 -6.307 -22.535 1.00 89.62 103 ALA A O 1
ATOM 827 N N . ARG A 1 104 ? 1.640 -5.924 -20.323 1.00 87.38 104 ARG A N 1
ATOM 828 C CA . ARG A 1 104 ? 0.464 -5.030 -20.427 1.00 87.38 104 ARG A CA 1
ATOM 829 C C . ARG A 1 104 ? 0.789 -3.763 -21.215 1.00 87.38 104 ARG A C 1
ATOM 831 O O . ARG A 1 104 ? -0.043 -3.299 -21.992 1.00 87.38 104 ARG A O 1
ATOM 838 N N . ASP A 1 105 ? 2.008 -3.260 -21.063 1.00 88.94 105 ASP A N 1
ATOM 839 C CA . ASP A 1 105 ? 2.463 -2.026 -21.702 1.00 88.94 105 ASP A CA 1
ATOM 840 C C . ASP A 1 105 ? 3.158 -2.267 -23.054 1.00 88.94 105 ASP A C 1
ATOM 842 O O . ASP A 1 105 ? 3.503 -1.309 -23.757 1.00 88.94 105 ASP A O 1
ATOM 846 N N . LYS A 1 106 ? 3.297 -3.537 -23.462 1.00 91.69 106 LYS A N 1
ATOM 847 C CA . LYS A 1 106 ? 3.980 -3.990 -24.686 1.00 91.69 106 LYS A CA 1
ATOM 848 C C . LYS A 1 106 ? 5.449 -3.561 -24.737 1.00 91.69 106 LYS A C 1
ATOM 850 O O . LYS A 1 106 ? 5.906 -3.016 -25.740 1.00 91.69 106 LYS A O 1
ATOM 855 N N . GLY A 1 107 ? 6.157 -3.722 -23.620 1.00 88.94 107 GLY A N 1
ATOM 856 C CA . GLY A 1 107 ? 7.579 -3.390 -23.500 1.00 88.94 107 GLY A CA 1
ATOM 857 C C . GLY A 1 107 ? 7.864 -1.886 -23.426 1.00 88.94 107 GLY A C 1
ATOM 858 O O . GLY A 1 107 ? 8.998 -1.450 -23.632 1.00 88.94 107 GLY A O 1
ATOM 859 N N . ARG A 1 108 ? 6.833 -1.063 -23.186 1.00 89.94 108 ARG A N 1
ATOM 860 C CA . ARG A 1 108 ? 6.924 0.407 -23.157 1.00 89.94 108 ARG A CA 1
ATOM 861 C C . ARG A 1 108 ? 6.958 0.983 -21.744 1.00 89.94 108 ARG A C 1
ATOM 863 O O . ARG A 1 108 ? 6.819 2.197 -21.601 1.00 89.94 108 ARG A O 1
ATOM 870 N N . GLU A 1 109 ? 7.190 0.160 -20.725 1.00 87.25 109 GLU A N 1
ATOM 871 C CA . GLU A 1 109 ? 7.211 0.573 -19.317 1.00 87.25 109 GLU A CA 1
ATOM 872 C C . GLU A 1 109 ? 8.221 1.696 -19.030 1.00 87.25 109 GLU A C 1
ATOM 874 O O . GLU A 1 109 ? 7.981 2.520 -18.157 1.00 87.25 109 GLU A O 1
ATOM 879 N N . ARG A 1 110 ? 9.307 1.811 -19.814 1.00 87.44 110 ARG A N 1
ATOM 880 C CA . ARG A 1 110 ? 10.311 2.887 -19.678 1.00 87.44 110 ARG A CA 1
ATOM 881 C C . ARG A 1 110 ? 9.799 4.269 -20.100 1.00 87.44 110 ARG A C 1
ATOM 883 O O . ARG A 1 110 ? 10.440 5.282 -19.825 1.00 87.44 110 ARG A O 1
ATOM 890 N N . LYS A 1 111 ? 8.665 4.355 -20.803 1.00 88.94 111 LYS A N 1
ATOM 891 C CA . LYS A 1 111 ? 8.098 5.651 -21.195 1.00 88.94 111 LYS A CA 1
ATOM 892 C C . LYS A 1 111 ? 7.474 6.319 -19.969 1.00 88.94 111 LYS A C 1
ATOM 894 O O . LYS A 1 111 ? 6.670 5.715 -19.266 1.00 88.94 111 LYS A O 1
ATOM 899 N N . ARG A 1 112 ? 7.757 7.613 -19.786 1.00 86.81 112 ARG A N 1
ATOM 900 C CA . ARG A 1 112 ? 7.288 8.420 -18.639 1.00 86.81 112 ARG A CA 1
ATOM 901 C C . ARG A 1 112 ? 5.785 8.318 -18.369 1.00 86.81 112 ARG A C 1
ATOM 903 O O . ARG A 1 112 ? 5.383 8.310 -17.215 1.00 86.81 112 ARG A O 1
ATOM 910 N N . TRP A 1 113 ? 4.966 8.210 -19.416 1.00 87.38 113 TRP A N 1
ATOM 911 C CA . TRP A 1 113 ? 3.521 8.017 -19.277 1.00 87.38 113 TRP A CA 1
ATOM 912 C C . TRP A 1 113 ? 3.159 6.707 -18.560 1.00 87.38 113 TRP A C 1
ATOM 914 O O . TRP A 1 113 ? 2.320 6.718 -17.668 1.00 87.38 113 TRP A O 1
ATOM 924 N N . PHE A 1 114 ? 3.815 5.594 -18.898 1.00 88.00 114 PHE A N 1
ATOM 925 C CA . PHE A 1 114 ? 3.558 4.299 -18.263 1.00 88.00 114 PHE A CA 1
ATOM 926 C C . PHE A 1 114 ? 4.092 4.259 -16.828 1.00 88.00 114 PHE A C 1
ATOM 928 O O . PHE A 1 114 ? 3.391 3.791 -15.933 1.00 88.00 114 PHE A O 1
ATOM 935 N N . ILE A 1 115 ? 5.255 4.874 -16.587 1.00 87.31 115 ILE A N 1
ATOM 936 C CA . ILE A 1 115 ? 5.768 5.114 -15.231 1.00 87.31 115 ILE A CA 1
ATOM 937 C C . ILE A 1 115 ? 4.752 5.908 -14.395 1.00 87.31 115 ILE A C 1
ATOM 939 O O . ILE A 1 115 ? 4.433 5.527 -13.271 1.00 87.31 115 ILE A O 1
ATOM 943 N N . TYR A 1 116 ? 4.207 6.997 -14.940 1.00 88.00 116 TYR A N 1
ATOM 944 C CA . TYR A 1 116 ? 3.187 7.799 -14.266 1.00 88.00 116 TYR A CA 1
ATOM 945 C C . TYR A 1 116 ? 1.913 6.993 -13.971 1.00 88.00 116 TYR A C 1
ATOM 947 O O . TYR A 1 116 ? 1.424 7.004 -12.843 1.00 88.00 116 TYR A O 1
ATOM 955 N N . LEU A 1 117 ? 1.405 6.228 -14.940 1.00 84.94 117 LEU A N 1
ATOM 956 C CA . LEU A 1 117 ? 0.236 5.372 -14.726 1.00 84.94 117 LEU A CA 1
ATOM 957 C C . LEU A 1 117 ? 0.467 4.332 -13.623 1.00 84.94 117 LEU A C 1
ATOM 959 O O . LEU A 1 117 ? -0.458 4.006 -12.877 1.00 84.94 117 LEU A O 1
ATOM 963 N N . TRP A 1 118 ? 1.690 3.821 -13.499 1.00 79.44 118 TRP A N 1
ATOM 964 C CA . TRP A 1 118 ? 2.055 2.895 -12.433 1.00 79.44 118 TRP A CA 1
ATOM 965 C C . TRP A 1 118 ? 2.011 3.551 -11.050 1.00 79.44 118 TRP A C 1
ATOM 967 O O . TRP A 1 118 ? 1.526 2.950 -10.090 1.00 79.44 118 TRP A O 1
ATOM 977 N N . LEU A 1 119 ? 2.428 4.812 -10.960 1.00 79.50 119 LEU A N 1
ATOM 978 C CA . LEU A 1 119 ? 2.339 5.602 -9.735 1.00 79.50 119 LEU A CA 1
ATOM 979 C C . LEU A 1 119 ? 0.895 5.859 -9.307 1.00 79.50 119 LEU A C 1
ATOM 981 O O . LEU A 1 119 ? 0.570 5.683 -8.134 1.00 79.50 119 LEU A O 1
ATOM 985 N N . CYS A 1 120 ? 0.011 6.197 -10.251 1.00 78.31 120 CYS A N 1
ATOM 986 C CA . CYS A 1 120 ? -1.412 6.415 -9.971 1.00 78.31 120 CYS A CA 1
ATOM 987 C C . CYS A 1 120 ? -2.115 5.185 -9.379 1.00 78.31 120 CYS A C 1
ATOM 989 O O . CYS A 1 120 ? -3.099 5.336 -8.661 1.00 78.31 120 CYS A O 1
ATOM 991 N N . ARG A 1 121 ? -1.624 3.969 -9.657 1.00 67.44 121 ARG A N 1
ATOM 992 C CA . ARG A 1 121 ? -2.198 2.720 -9.125 1.00 67.44 121 ARG A CA 1
ATOM 993 C C . ARG A 1 121 ? -1.819 2.441 -7.675 1.00 67.44 121 ARG A C 1
ATOM 995 O O . ARG A 1 121 ? -2.538 1.715 -6.998 1.00 67.44 121 ARG A O 1
ATOM 1002 N N . ASN A 1 122 ? -0.703 2.995 -7.209 1.00 66.25 122 ASN A N 1
ATOM 1003 C CA . ASN A 1 122 ? -0.126 2.688 -5.904 1.00 66.25 122 ASN A CA 1
ATOM 1004 C C . ASN A 1 122 ? 0.198 3.962 -5.107 1.00 66.25 122 ASN A C 1
ATOM 1006 O O . ASN A 1 122 ? 1.339 4.122 -4.651 1.00 66.25 122 ASN A O 1
ATOM 1010 N N . PRO A 1 123 ? -0.782 4.864 -4.894 1.00 64.31 123 PRO A N 1
ATOM 1011 C CA . PRO A 1 123 ? -0.556 6.025 -4.053 1.00 64.31 123 PRO A CA 1
ATOM 1012 C C . PRO A 1 123 ? -0.171 5.514 -2.656 1.00 64.31 123 PRO A C 1
ATOM 1014 O O . PRO A 1 123 ? -0.861 4.676 -2.078 1.00 64.31 123 PRO A O 1
ATOM 1017 N N . PHE A 1 124 ? 0.953 5.990 -2.112 1.00 66.44 124 PHE A N 1
ATOM 1018 C CA . PHE A 1 124 ? 1.366 5.732 -0.726 1.00 66.44 124 PHE A CA 1
ATOM 1019 C C . PHE A 1 124 ? 1.879 4.311 -0.427 1.00 66.44 124 PHE A C 1
ATOM 1021 O O . PHE A 1 124 ? 1.921 3.922 0.741 1.00 66.44 124 PHE A O 1
ATOM 1028 N N . ASN A 1 125 ? 2.342 3.538 -1.427 1.00 66.88 125 ASN A N 1
ATOM 1029 C CA . ASN A 1 125 ? 2.910 2.198 -1.172 1.00 66.88 125 ASN A CA 1
ATOM 1030 C C . ASN A 1 125 ? 4.105 2.242 -0.205 1.00 66.88 125 ASN A C 1
ATOM 1032 O O . ASN A 1 125 ? 4.238 1.365 0.642 1.00 66.88 125 ASN A O 1
ATOM 1036 N N . TRP A 1 126 ? 4.935 3.287 -0.276 1.00 70.00 126 TRP A N 1
ATOM 1037 C CA . TRP A 1 126 ? 6.015 3.466 0.691 1.00 70.00 126 TRP A CA 1
ATOM 1038 C C . TRP A 1 126 ? 5.496 3.831 2.076 1.00 70.00 126 TRP A C 1
ATOM 1040 O O . TRP A 1 126 ? 5.783 3.141 3.045 1.00 70.00 126 TRP A O 1
ATOM 1050 N N . ALA A 1 127 ? 4.715 4.910 2.173 1.00 69.88 127 ALA A N 1
ATOM 1051 C CA . ALA A 1 127 ? 4.304 5.470 3.457 1.00 69.88 127 ALA A CA 1
ATOM 1052 C C . ALA A 1 127 ? 3.487 4.469 4.284 1.00 69.88 127 ALA A C 1
ATOM 1054 O O . ALA A 1 127 ? 3.647 4.396 5.498 1.00 69.88 127 ALA A O 1
ATOM 1055 N N . LYS A 1 128 ? 2.671 3.643 3.623 1.00 69.81 128 LYS A N 1
ATOM 1056 C CA . LYS A 1 128 ? 1.894 2.581 4.268 1.00 69.81 128 LYS A CA 1
ATOM 1057 C C . LYS A 1 128 ? 2.755 1.399 4.765 1.00 69.81 128 LYS A C 1
ATOM 1059 O O . LYS A 1 128 ? 2.245 0.584 5.518 1.00 69.81 128 LYS A O 1
ATOM 1064 N N . ARG A 1 129 ? 4.019 1.288 4.330 1.00 67.44 129 ARG A N 1
ATOM 1065 C CA . ARG A 1 129 ? 4.990 0.238 4.713 1.00 67.44 129 ARG A CA 1
ATOM 1066 C C . ARG A 1 129 ? 6.147 0.752 5.565 1.00 67.44 129 ARG A C 1
ATOM 1068 O O . ARG A 1 129 ? 6.884 -0.041 6.122 1.00 67.44 129 ARG A O 1
ATOM 1075 N N . SER A 1 130 ? 6.361 2.061 5.630 1.00 66.75 130 SER A N 1
ATOM 1076 C CA . SER A 1 130 ? 7.515 2.655 6.316 1.00 66.75 130 SER A CA 1
ATOM 1077 C C . SER A 1 130 ? 7.127 3.582 7.460 1.00 66.75 130 SER A C 1
ATOM 1079 O O . SER A 1 130 ? 7.972 3.939 8.280 1.00 66.75 130 SER A O 1
ATOM 1081 N N . SER A 1 131 ? 5.865 4.008 7.518 1.00 73.31 131 SER A N 1
ATOM 1082 C CA . SER A 1 131 ? 5.421 4.984 8.497 1.00 73.31 131 SER A CA 1
ATOM 1083 C C . SER A 1 131 ? 4.564 4.341 9.573 1.00 73.31 131 SER A C 1
ATOM 1085 O O . SER A 1 131 ? 3.452 3.896 9.301 1.00 73.31 131 SER A O 1
ATOM 1087 N N . ARG A 1 132 ? 4.996 4.476 10.831 1.00 75.44 132 ARG A N 1
ATOM 1088 C CA . ARG A 1 132 ? 4.164 4.255 12.033 1.00 75.44 132 ARG A CA 1
ATOM 1089 C C . ARG A 1 132 ? 3.024 5.287 12.180 1.00 75.44 132 ARG A C 1
ATOM 1091 O O . ARG A 1 132 ? 2.393 5.435 13.220 1.00 75.44 132 ARG A O 1
ATOM 1098 N N . LEU A 1 133 ? 2.771 6.093 11.148 1.00 74.81 133 LEU A N 1
ATOM 1099 C CA . LEU A 1 133 ? 1.529 6.846 10.990 1.00 74.81 133 LEU A CA 1
ATOM 1100 C C . LEU A 1 133 ? 0.429 6.015 10.331 1.00 74.81 133 LEU A C 1
ATOM 1102 O O . LEU A 1 133 ? -0.737 6.173 10.686 1.00 74.81 133 LEU A O 1
ATOM 1106 N N . LEU A 1 134 ? 0.805 5.158 9.382 1.00 72.12 134 LEU A N 1
ATOM 1107 C CA . LEU A 1 134 ? -0.102 4.454 8.473 1.00 72.12 134 LEU A CA 1
ATOM 1108 C C . LEU A 1 134 ? 0.044 2.923 8.544 1.00 72.12 134 LEU A C 1
ATOM 1110 O O . LEU A 1 134 ? -0.686 2.208 7.854 1.00 72.12 134 LEU A O 1
ATOM 1114 N N . ALA A 1 135 ? 0.980 2.429 9.357 1.00 71.81 135 ALA A N 1
ATOM 1115 C CA . ALA A 1 135 ? 1.309 1.021 9.534 1.00 71.81 135 ALA A CA 1
ATOM 1116 C C . ALA A 1 135 ? 1.476 0.685 11.023 1.00 71.81 135 ALA A C 1
ATOM 1118 O O . ALA A 1 135 ? 2.087 1.453 11.767 1.00 71.81 135 ALA A O 1
ATOM 1119 N N . CYS A 1 136 ? 0.980 -0.484 11.425 1.00 73.12 136 CYS A N 1
AT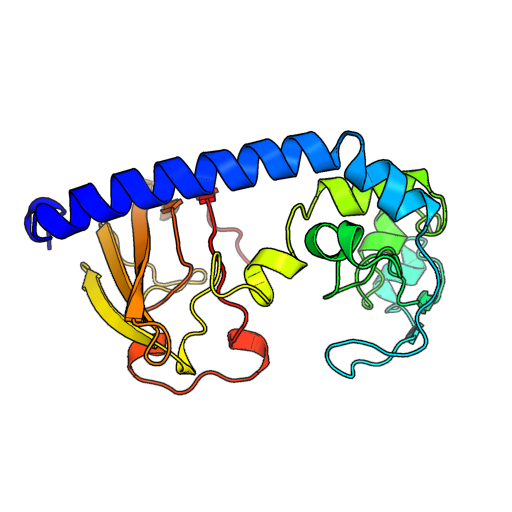OM 1120 C CA . CYS A 1 136 ? 1.398 -1.178 12.642 1.00 73.12 136 CYS A CA 1
ATOM 1121 C C . CYS A 1 136 ? 2.025 -2.480 12.157 1.00 73.12 136 CYS A C 1
ATOM 1123 O O . CYS A 1 136 ? 1.313 -3.310 11.588 1.00 73.12 136 CYS A O 1
ATOM 1125 N N . PHE A 1 137 ? 3.335 -2.644 12.315 1.00 75.38 137 PHE A N 1
ATOM 1126 C CA . PHE A 1 137 ? 3.972 -3.904 11.946 1.00 75.38 137 PHE A CA 1
ATOM 1127 C C . PHE A 1 137 ? 3.518 -4.963 12.948 1.00 75.38 137 PHE A C 1
ATOM 1129 O O . PHE A 1 137 ? 3.683 -4.731 14.144 1.00 75.38 137 PHE A O 1
ATOM 1136 N N . PRO A 1 138 ? 2.933 -6.095 12.518 1.00 71.38 138 PRO A N 1
ATOM 1137 C CA . PRO A 1 138 ? 2.324 -7.050 13.442 1.00 71.38 138 PRO A CA 1
ATOM 1138 C C . PRO A 1 138 ? 3.238 -7.461 14.603 1.00 71.38 138 PRO A C 1
ATOM 1140 O O . PRO A 1 138 ? 2.818 -7.459 15.757 1.00 71.38 138 PRO A O 1
ATOM 1143 N N . ASN A 1 139 ? 4.521 -7.680 14.307 1.00 75.06 139 ASN A N 1
ATOM 1144 C CA . ASN A 1 139 ? 5.532 -8.074 15.288 1.00 75.06 139 ASN A CA 1
ATOM 1145 C C . ASN A 1 139 ? 5.910 -6.963 16.292 1.00 75.06 139 ASN A C 1
ATOM 1147 O O . ASN A 1 139 ? 6.537 -7.270 17.304 1.00 75.06 139 ASN A O 1
ATOM 1151 N N . ASP A 1 140 ? 5.509 -5.709 16.059 1.00 79.81 140 ASP A N 1
ATOM 1152 C CA . ASP A 1 140 ? 5.769 -4.544 16.921 1.00 79.81 140 ASP A CA 1
ATOM 1153 C C . ASP A 1 140 ? 4.540 -4.142 17.760 1.00 79.81 140 ASP A C 1
ATOM 1155 O O . ASP A 1 140 ? 4.601 -3.182 18.536 1.00 79.81 140 ASP A O 1
ATOM 1159 N N . CYS A 1 141 ? 3.409 -4.838 17.610 1.00 81.69 141 CYS A N 1
ATOM 1160 C CA . CYS A 1 141 ? 2.122 -4.392 18.140 1.00 81.69 141 CYS A CA 1
ATOM 1161 C C . CYS A 1 141 ? 1.486 -5.412 19.095 1.00 81.69 141 CYS A C 1
ATOM 1163 O O . CYS A 1 141 ? 1.609 -6.615 18.897 1.00 81.69 141 CYS A O 1
ATOM 1165 N N . ASP A 1 142 ? 0.792 -4.920 20.121 1.00 86.56 142 ASP A N 1
ATOM 1166 C CA . ASP A 1 142 ? -0.142 -5.705 20.935 1.00 86.56 142 ASP A CA 1
ATOM 1167 C C . ASP A 1 142 ? -1.508 -5.682 20.247 1.00 86.56 142 ASP A C 1
ATOM 1169 O O . ASP A 1 142 ? -2.006 -4.603 19.917 1.00 86.56 142 ASP A O 1
ATOM 1173 N N . ILE A 1 143 ? -2.110 -6.845 19.998 1.00 84.62 143 ILE A N 1
ATOM 1174 C CA . ILE A 1 143 ? -3.315 -6.963 19.170 1.00 84.62 143 ILE A CA 1
ATOM 1175 C C . ILE A 1 143 ? -4.479 -7.490 20.011 1.00 84.62 143 ILE A C 1
ATOM 1177 O O . ILE A 1 143 ? -4.461 -8.633 20.456 1.00 84.62 143 ILE A O 1
ATOM 1181 N N . ASP A 1 144 ? -5.522 -6.673 20.154 1.00 86.06 144 ASP A N 1
ATOM 1182 C CA . ASP A 1 144 ? -6.825 -7.103 20.656 1.00 86.06 144 ASP A CA 1
ATOM 1183 C C . ASP A 1 144 ? -7.766 -7.385 19.480 1.00 86.06 144 ASP A C 1
ATOM 1185 O O . ASP A 1 144 ? -7.850 -6.601 18.523 1.00 86.06 144 ASP A O 1
ATOM 1189 N N . TRP A 1 145 ? -8.512 -8.483 19.574 1.00 84.12 145 TRP A N 1
ATOM 1190 C CA . TRP A 1 145 ? -9.390 -8.967 18.516 1.00 84.12 145 TRP A CA 1
ATOM 1191 C C . TRP A 1 145 ? -10.819 -9.203 19.013 1.00 84.12 145 TRP A C 1
ATOM 1193 O O . TRP A 1 145 ? -11.029 -9.815 20.058 1.00 84.12 145 TRP A O 1
ATOM 1203 N N . TRP A 1 146 ? -11.802 -8.781 18.218 1.00 86.12 146 TRP A N 1
ATOM 1204 C CA . TRP A 1 146 ? -13.220 -9.087 18.404 1.00 86.12 146 TRP A CA 1
ATOM 1205 C C . TRP A 1 146 ? -13.777 -9.624 17.088 1.00 86.12 146 TRP A C 1
ATOM 1207 O O . TRP A 1 146 ? -13.709 -8.943 16.066 1.00 86.12 146 TRP A O 1
ATOM 1217 N N . GLY A 1 147 ? -14.336 -10.832 17.081 1.00 80.00 147 GLY A N 1
ATOM 1218 C CA . GLY A 1 147 ? -14.850 -11.423 15.851 1.00 80.00 147 GLY A CA 1
ATOM 1219 C C . GLY A 1 147 ? -15.597 -12.732 16.045 1.00 80.00 147 GLY A C 1
ATOM 1220 O O . GLY A 1 147 ? -15.487 -13.374 17.085 1.00 80.00 147 GLY A O 1
ATOM 1221 N N . SER A 1 148 ? -16.364 -13.122 15.027 1.00 70.38 148 SER A N 1
ATOM 1222 C CA . SER A 1 148 ? -17.132 -14.377 14.997 1.00 70.38 148 SER A CA 1
ATOM 1223 C C . SER A 1 148 ? -16.272 -15.629 14.793 1.00 70.38 148 SER A C 1
ATOM 1225 O O . SER A 1 148 ? -16.728 -16.723 15.110 1.00 70.38 148 SER A O 1
ATOM 1227 N N . ALA A 1 149 ? -15.046 -15.480 14.288 1.00 69.50 149 ALA A N 1
ATOM 1228 C CA . ALA A 1 149 ? -14.122 -16.574 14.014 1.00 69.50 149 ALA A CA 1
ATOM 1229 C C . ALA A 1 149 ? -12.667 -16.161 14.274 1.00 69.50 149 ALA A C 1
ATOM 1231 O O . 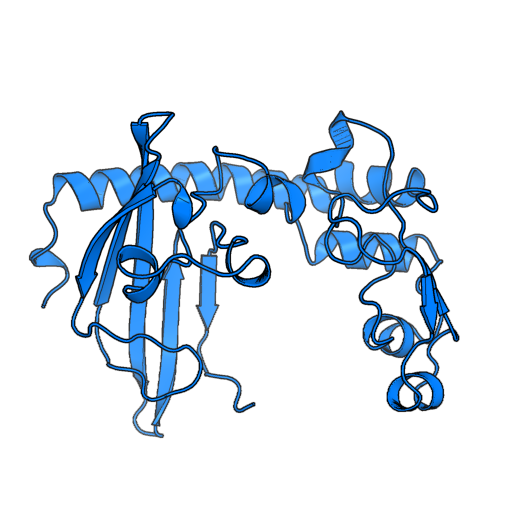ALA A 1 149 ? -12.302 -14.993 14.106 1.00 69.50 149 ALA A O 1
ATOM 1232 N N . GLU A 1 150 ? -11.843 -17.139 14.657 1.00 61.88 150 GLU A N 1
ATOM 1233 C CA . GLU A 1 150 ? -10.399 -16.968 14.870 1.00 61.88 150 GLU A CA 1
ATOM 1234 C C . GLU A 1 150 ? -9.571 -17.161 13.591 1.00 61.88 150 GLU A C 1
ATOM 1236 O O . GLU A 1 150 ? -8.398 -16.800 13.556 1.00 61.88 150 GLU A O 1
ATOM 1241 N N . SER A 1 151 ? -10.162 -17.682 12.516 1.00 58.91 151 SER A N 1
ATOM 1242 C CA . SER A 1 151 ? -9.537 -17.736 11.197 1.00 58.91 151 SER A CA 1
ATOM 1243 C C . SER A 1 151 ? -10.333 -16.879 10.221 1.00 58.91 151 SER A C 1
ATOM 1245 O O . SER A 1 151 ? -11.548 -17.006 10.081 1.00 58.91 151 SER A O 1
ATOM 1247 N N . ILE A 1 152 ? -9.638 -15.964 9.547 1.00 61.50 152 ILE A N 1
ATOM 1248 C CA . ILE A 1 152 ? -10.218 -15.207 8.442 1.00 61.50 152 ILE A CA 1
ATOM 1249 C C . ILE A 1 152 ? -9.215 -15.228 7.321 1.00 61.50 152 ILE A C 1
ATOM 1251 O O . ILE A 1 152 ? -8.234 -14.490 7.320 1.00 61.50 152 ILE A O 1
ATOM 1255 N N . THR A 1 153 ? -9.470 -16.106 6.375 1.00 58.00 153 THR A N 1
ATOM 1256 C CA . THR A 1 153 ? -8.671 -16.228 5.171 1.00 58.00 153 THR A CA 1
ATOM 1257 C C . THR A 1 153 ? -9.391 -15.507 4.042 1.00 58.00 153 THR A C 1
ATOM 1259 O O . THR A 1 153 ? -10.611 -15.573 3.916 1.00 58.00 153 THR A O 1
ATOM 1262 N N . ASP A 1 154 ? -8.628 -14.784 3.224 1.00 52.22 154 ASP A N 1
ATOM 1263 C CA . ASP A 1 154 ? -9.119 -14.235 1.956 1.00 52.22 154 ASP A CA 1
ATOM 1264 C C . ASP A 1 154 ? -9.323 -15.366 0.909 1.00 52.22 154 ASP A C 1
ATOM 1266 O O . ASP A 1 154 ? -9.815 -15.093 -0.179 1.00 52.22 154 ASP A O 1
ATOM 1270 N N . LYS A 1 155 ? -8.953 -16.619 1.243 1.00 52.06 155 LYS A N 1
ATOM 1271 C CA . LYS A 1 155 ? -8.809 -17.782 0.346 1.00 52.06 155 LYS A CA 1
ATOM 1272 C C . LYS A 1 155 ? -9.624 -19.035 0.743 1.00 52.06 155 LYS A C 1
ATOM 1274 O O . LYS A 1 155 ? -9.342 -20.109 0.231 1.00 52.06 155 LYS A O 1
ATOM 1279 N N . ALA A 1 156 ? -10.631 -18.893 1.614 1.00 54.31 156 ALA A N 1
ATOM 1280 C CA . ALA A 1 156 ? -11.545 -19.946 2.112 1.00 54.31 156 ALA A CA 1
ATOM 1281 C C . ALA A 1 156 ? -10.999 -20.920 3.193 1.00 54.31 156 ALA A C 1
ATOM 1283 O O . ALA A 1 156 ? -9.803 -21.214 3.208 1.00 54.31 156 ALA A O 1
ATOM 1284 N N . PRO A 1 157 ? -11.866 -21.444 4.094 1.00 52.88 157 PRO A N 1
ATOM 1285 C CA . PRO A 1 157 ? -13.268 -21.064 4.314 1.00 52.88 157 PRO A CA 1
ATOM 1286 C C . PRO A 1 157 ? -13.386 -19.726 5.062 1.00 52.88 157 PRO A C 1
ATOM 1288 O O . PRO A 1 157 ? -12.626 -19.443 5.989 1.00 52.88 157 PRO A O 1
ATOM 1291 N N . VAL A 1 158 ? -14.331 -18.886 4.631 1.00 66.00 158 VAL A N 1
ATOM 1292 C CA . VAL A 1 158 ? -14.572 -17.562 5.221 1.00 66.00 158 VAL A CA 1
ATOM 1293 C C . VAL A 1 158 ? -15.791 -17.650 6.130 1.00 66.00 158 VAL A C 1
ATOM 1295 O O . VAL A 1 158 ? -16.870 -18.021 5.678 1.00 66.00 158 VAL A O 1
ATOM 1298 N N . ALA A 1 159 ? -15.623 -17.325 7.409 1.00 72.38 159 ALA A N 1
ATOM 1299 C CA . ALA A 1 159 ? -16.753 -17.185 8.315 1.00 72.38 159 ALA A CA 1
ATOM 1300 C C . ALA A 1 159 ? -17.461 -15.843 8.072 1.00 72.38 159 ALA A C 1
ATOM 1302 O O . ALA A 1 159 ? -16.824 -14.826 7.792 1.00 72.38 159 ALA A O 1
ATOM 1303 N N . GLU A 1 160 ? -18.787 -15.842 8.168 1.00 78.25 160 GLU A N 1
ATOM 1304 C CA . GLU A 1 160 ? -19.567 -14.609 8.145 1.00 78.25 160 GLU A CA 1
ATOM 1305 C C . GLU A 1 160 ? -19.431 -13.831 9.452 1.00 78.25 160 GLU A C 1
ATOM 1307 O O . GLU A 1 160 ? -19.202 -14.382 10.537 1.00 78.25 160 GLU A O 1
ATOM 1312 N N . GLY A 1 161 ? -19.654 -12.525 9.350 1.00 80.06 161 GLY A N 1
ATOM 1313 C CA . GLY A 1 161 ? -19.839 -11.648 10.490 1.00 80.06 161 GLY A CA 1
ATOM 1314 C C . GLY A 1 161 ? -18.932 -10.431 10.471 1.00 80.06 161 GLY A C 1
ATOM 1315 O O . GLY A 1 161 ? -18.402 -10.001 9.443 1.00 80.06 161 GLY A O 1
ATOM 1316 N N . TRP A 1 162 ? -18.805 -9.843 11.653 1.00 81.50 162 TRP A N 1
ATOM 1317 C CA . TRP A 1 162 ? -18.025 -8.639 11.872 1.00 81.50 162 TRP A CA 1
ATOM 1318 C C . TRP A 1 162 ? -16.754 -8.961 12.631 1.00 81.50 162 TRP A C 1
ATOM 1320 O O . TRP A 1 162 ? -16.726 -9.808 13.524 1.00 81.50 162 TRP A O 1
ATOM 1330 N N . TYR A 1 163 ? -15.722 -8.212 12.286 1.00 84.88 163 TYR A N 1
ATOM 1331 C CA . TYR A 1 163 ? -14.376 -8.376 12.779 1.00 84.88 163 TYR A CA 1
ATOM 1332 C C . TYR A 1 163 ? -13.800 -7.005 13.072 1.00 84.88 163 TYR A C 1
ATOM 1334 O O . TYR A 1 163 ? -13.824 -6.112 12.221 1.00 84.88 163 TYR A O 1
ATOM 1342 N N . PHE A 1 164 ? -13.281 -6.835 14.275 1.00 87.44 164 PHE A N 1
ATOM 1343 C CA . PHE A 1 164 ? -12.672 -5.602 14.721 1.00 87.44 164 PHE A CA 1
ATOM 1344 C C . PHE A 1 164 ? -11.341 -5.907 15.383 1.00 87.44 164 PHE A C 1
ATOM 1346 O O . PHE A 1 164 ? -11.225 -6.817 16.203 1.00 87.44 164 PHE A O 1
ATOM 1353 N N . VAL A 1 165 ? -10.338 -5.118 15.025 1.00 86.81 165 VAL A N 1
ATOM 1354 C CA . VAL A 1 165 ? -8.992 -5.243 15.563 1.00 86.81 165 VAL A CA 1
ATOM 1355 C C . VAL A 1 165 ? -8.546 -3.914 16.132 1.00 86.81 165 VAL A C 1
ATOM 1357 O O . VAL A 1 165 ? -8.764 -2.856 15.536 1.00 86.81 165 VAL A O 1
ATOM 1360 N N . ARG A 1 166 ? -7.891 -3.983 17.285 1.00 88.44 166 ARG A N 1
ATOM 1361 C CA . ARG A 1 166 ? -7.154 -2.882 17.883 1.00 88.44 166 ARG A CA 1
ATOM 1362 C C . ARG A 1 166 ? -5.708 -3.328 18.026 1.00 88.44 166 ARG A C 1
ATOM 1364 O O . ARG A 1 166 ? -5.419 -4.194 18.836 1.00 88.44 166 ARG A O 1
ATOM 1371 N N . ALA A 1 167 ? -4.805 -2.718 17.275 1.00 86.50 167 ALA A N 1
ATOM 1372 C CA . ALA A 1 167 ? -3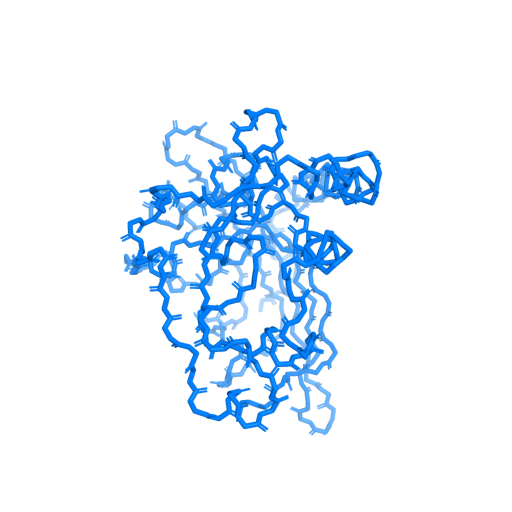.374 -2.918 17.445 1.00 86.50 167 ALA A CA 1
ATOM 1373 C C . ALA A 1 167 ? -2.774 -1.714 18.182 1.00 86.50 167 ALA A C 1
ATOM 1375 O O . ALA A 1 167 ? -3.109 -0.572 17.869 1.00 86.50 167 ALA A O 1
ATOM 1376 N N . LYS A 1 168 ? -1.908 -1.941 19.166 1.00 88.31 168 LYS A N 1
ATOM 1377 C CA . LYS A 1 168 ? -1.164 -0.899 19.879 1.00 88.31 168 LYS A CA 1
ATOM 1378 C C . LYS A 1 168 ? 0.327 -1.108 19.646 1.00 88.31 168 LYS A C 1
ATOM 1380 O O . LYS A 1 168 ? 0.867 -2.118 20.072 1.00 88.31 168 LYS A O 1
ATOM 1385 N N . ASP A 1 169 ? 0.994 -0.162 18.998 1.00 85.94 169 ASP A N 1
ATOM 1386 C CA . ASP A 1 169 ? 2.448 -0.218 18.799 1.00 85.94 169 ASP A CA 1
ATOM 1387 C C . ASP A 1 169 ? 3.161 -0.117 20.154 1.00 85.94 169 ASP A C 1
ATOM 1389 O O . ASP A 1 169 ? 2.911 0.809 20.936 1.00 85.94 169 ASP A O 1
ATOM 1393 N N . ARG A 1 170 ? 4.028 -1.093 20.442 1.00 85.12 170 ARG A N 1
ATOM 1394 C CA . ARG A 1 170 ? 4.688 -1.247 21.745 1.00 85.12 170 ARG A CA 1
ATOM 1395 C C . ARG A 1 170 ? 5.700 -0.142 22.038 1.00 85.12 170 ARG A C 1
ATOM 1397 O O . ARG A 1 170 ? 5.942 0.163 23.200 1.00 85.12 170 ARG A O 1
ATOM 1404 N N . THR A 1 171 ? 6.276 0.481 21.011 1.00 84.12 171 THR A N 1
ATOM 1405 C CA . THR A 1 171 ? 7.286 1.537 21.179 1.00 84.12 171 THR A CA 1
ATOM 1406 C C . THR A 1 171 ? 6.654 2.916 21.351 1.00 84.12 171 THR A C 1
ATOM 1408 O O . THR A 1 171 ? 7.074 3.703 22.188 1.00 84.12 171 THR A O 1
ATOM 1411 N N . THR A 1 172 ? 5.664 3.237 20.521 1.00 83.81 172 THR A N 1
ATOM 1412 C CA . THR A 1 172 ? 5.066 4.577 20.410 1.00 83.81 172 THR A CA 1
ATOM 1413 C C . THR A 1 172 ? 3.773 4.707 21.207 1.00 83.81 172 THR A C 1
ATOM 1415 O O . THR A 1 172 ? 3.279 5.813 21.407 1.00 83.81 172 THR A O 1
ATOM 1418 N N . GLY A 1 173 ? 3.178 3.584 21.621 1.00 86.44 173 GLY A N 1
ATOM 1419 C CA . GLY A 1 173 ? 1.875 3.538 22.279 1.00 86.44 173 GLY A CA 1
ATOM 1420 C C . GLY A 1 173 ? 0.697 3.858 21.356 1.00 86.44 173 GLY A C 1
ATOM 1421 O O . GLY A 1 173 ? -0.445 3.894 21.823 1.00 86.44 173 GLY A O 1
ATOM 1422 N N . ARG A 1 174 ? 0.948 4.091 20.060 1.00 85.50 174 ARG A N 1
ATOM 1423 C CA . ARG A 1 174 ? -0.081 4.460 19.089 1.00 85.50 174 ARG A CA 1
ATOM 1424 C C . ARG A 1 174 ? -1.062 3.319 18.880 1.00 85.50 174 ARG A C 1
ATOM 1426 O O . ARG A 1 174 ? -0.663 2.164 18.794 1.00 85.50 174 ARG A O 1
ATOM 1433 N N . VAL A 1 175 ? -2.341 3.664 18.761 1.00 87.75 175 VAL A N 1
ATOM 1434 C CA . VAL A 1 175 ? -3.424 2.700 18.561 1.00 87.75 175 VAL A CA 1
ATOM 1435 C C . VAL A 1 175 ? -3.952 2.767 17.130 1.00 87.75 175 VAL A C 1
ATOM 1437 O O . VAL A 1 175 ? -4.086 3.841 16.537 1.00 87.75 175 VAL A O 1
ATOM 1440 N N . TYR A 1 176 ? -4.259 1.597 16.593 1.00 85.62 176 TYR A N 1
ATOM 1441 C CA . TYR A 1 176 ? -4.666 1.366 15.223 1.00 85.62 176 TYR A CA 1
ATOM 1442 C C . TYR A 1 176 ? -5.904 0.489 15.205 1.00 85.62 176 TYR A C 1
ATOM 1444 O O . TYR A 1 176 ? -5.922 -0.572 15.825 1.00 85.62 176 TYR A O 1
ATOM 1452 N N . TYR A 1 177 ? -6.927 0.929 14.485 1.00 87.25 177 TYR A N 1
ATOM 1453 C CA . TYR A 1 177 ? -8.196 0.225 14.401 1.00 87.25 177 TYR A CA 1
ATOM 1454 C C . TYR A 1 177 ? -8.431 -0.325 12.998 1.00 87.25 177 TYR A C 1
ATOM 1456 O O . TYR A 1 177 ? -8.255 0.378 11.998 1.00 87.25 177 TYR A O 1
ATOM 1464 N N . GLY A 1 178 ? -8.848 -1.582 12.919 1.00 85.56 178 GLY A N 1
ATOM 1465 C CA . GLY A 1 178 ? -9.253 -2.236 11.682 1.00 85.56 178 GLY A CA 1
ATOM 1466 C C . GLY A 1 178 ? -10.627 -2.865 11.825 1.00 85.56 178 GLY A C 1
ATOM 1467 O O . GLY A 1 178 ? -11.047 -3.257 12.912 1.00 85.56 178 GLY A O 1
ATOM 1468 N N . TYR A 1 179 ? -11.327 -2.934 10.708 1.00 85.50 179 TYR A N 1
ATOM 1469 C CA . TYR A 1 179 ? -12.675 -3.442 10.606 1.00 85.50 179 TYR A CA 1
ATOM 1470 C C . TYR A 1 179 ? -12.826 -4.276 9.350 1.00 85.50 179 TYR A C 1
ATOM 1472 O O . TYR A 1 179 ? -12.351 -3.895 8.277 1.00 85.50 179 TYR A O 1
ATOM 1480 N N . ARG A 1 180 ? -13.517 -5.402 9.483 1.00 82.81 180 ARG A N 1
ATOM 1481 C CA . ARG A 1 180 ? -13.906 -6.247 8.366 1.00 82.81 180 ARG A CA 1
ATOM 1482 C C . ARG A 1 180 ? -15.336 -6.743 8.572 1.00 82.81 180 ARG A C 1
ATOM 1484 O O . ARG A 1 180 ? -15.685 -7.234 9.638 1.00 82.81 180 ARG A O 1
ATOM 1491 N N . SER A 1 1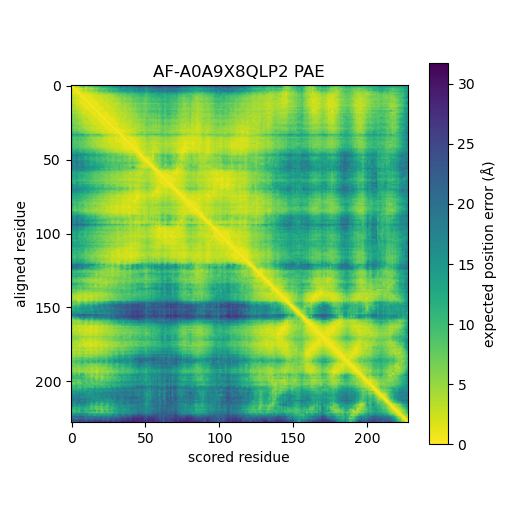81 ? -16.144 -6.601 7.533 1.00 83.69 181 SER A N 1
ATOM 1492 C CA . SER A 1 181 ? -17.435 -7.260 7.361 1.00 83.69 181 SER A CA 1
ATOM 1493 C C . SER A 1 181 ? -17.274 -8.380 6.360 1.00 83.69 181 SER A C 1
ATOM 1495 O O . SER A 1 181 ? -16.620 -8.162 5.337 1.00 83.69 181 SER A O 1
ATOM 1497 N N . VAL A 1 182 ? -17.875 -9.529 6.630 1.00 82.38 182 VAL A N 1
ATOM 1498 C CA . VAL A 1 182 ? -18.017 -10.618 5.670 1.00 82.38 182 VAL A CA 1
ATOM 1499 C C . VAL A 1 182 ? -19.472 -11.062 5.659 1.00 82.38 182 VAL A C 1
ATOM 1501 O O . VAL A 1 182 ? -20.032 -11.400 6.701 1.00 82.38 182 VAL A O 1
ATOM 1504 N N . THR A 1 183 ? -20.049 -11.091 4.468 1.00 81.62 183 THR A N 1
ATOM 1505 C CA . THR A 1 183 ? -21.378 -11.631 4.175 1.00 81.62 183 THR A CA 1
ATOM 1506 C C . THR A 1 183 ? -21.256 -12.579 2.989 1.00 81.62 183 THR A C 1
ATOM 1508 O O . THR A 1 183 ? -20.583 -12.244 2.012 1.00 81.62 183 THR A O 1
ATOM 1511 N N . LEU A 1 184 ? -21.892 -13.740 3.059 1.00 80.31 184 LEU A N 1
ATOM 1512 C CA . LEU A 1 184 ? -22.018 -14.675 1.954 1.00 80.31 184 LEU A CA 1
ATOM 1513 C C . LEU A 1 184 ? -23.321 -14.376 1.219 1.00 80.31 184 LEU A C 1
ATOM 1515 O O . LEU A 1 184 ? -24.392 -14.225 1.806 1.00 80.31 184 LEU A O 1
ATOM 1519 N N . ASN A 1 185 ? -23.217 -14.272 -0.095 1.00 79.56 185 ASN A N 1
ATOM 1520 C CA . ASN A 1 185 ? -24.372 -14.206 -0.966 1.00 79.56 185 ASN A CA 1
ATOM 1521 C C . ASN A 1 185 ? -24.991 -15.608 -1.102 1.00 79.56 185 ASN A C 1
ATOM 1523 O O . ASN A 1 185 ? -24.356 -16.628 -0.825 1.00 79.56 185 ASN A O 1
ATOM 1527 N N . SER A 1 186 ? -26.237 -15.668 -1.574 1.00 80.75 186 SER A N 1
ATOM 1528 C CA . SER A 1 186 ? -26.966 -16.928 -1.780 1.00 80.75 186 SER A CA 1
ATOM 1529 C C . SER A 1 186 ? -26.304 -17.870 -2.791 1.00 80.75 186 SER A C 1
ATOM 1531 O O . SER A 1 186 ? -26.532 -19.075 -2.740 1.00 80.75 186 SER A O 1
ATOM 1533 N N . ASP A 1 187 ? -25.481 -17.335 -3.694 1.00 80.06 187 ASP A N 1
ATOM 1534 C CA . ASP A 1 187 ? -24.692 -18.078 -4.680 1.00 80.06 187 ASP A CA 1
ATOM 1535 C C . ASP A 1 187 ? -23.335 -18.573 -4.133 1.00 80.06 187 ASP A C 1
ATOM 1537 O O . ASP A 1 187 ? -22.523 -19.115 -4.880 1.00 80.06 187 ASP A O 1
ATOM 1541 N N . GLY A 1 188 ? -23.071 -18.382 -2.835 1.00 71.12 188 GLY A N 1
ATOM 1542 C CA . GLY A 1 188 ? -21.815 -18.753 -2.183 1.00 71.12 188 GLY A CA 1
ATOM 1543 C C . GLY A 1 188 ? -20.674 -17.758 -2.402 1.00 71.12 188 GLY A C 1
ATOM 1544 O O . GLY A 1 188 ? -19.573 -17.977 -1.893 1.00 71.12 188 GLY A O 1
ATOM 1545 N N . THR A 1 189 ? -20.900 -16.655 -3.124 1.00 73.25 189 THR A N 1
ATOM 1546 C CA . THR A 1 189 ? -19.880 -15.614 -3.286 1.00 73.25 189 THR A CA 1
ATOM 1547 C C . THR A 1 189 ? -19.722 -14.782 -2.013 1.00 73.25 189 THR A C 1
ATOM 1549 O O . THR A 1 189 ? -20.664 -14.571 -1.252 1.00 73.25 189 THR A O 1
ATOM 1552 N N . VAL A 1 190 ? -18.501 -14.299 -1.767 1.00 74.44 190 VAL A N 1
ATOM 1553 C CA . VAL A 1 190 ? -18.166 -13.524 -0.566 1.00 74.44 190 VAL A CA 1
ATOM 1554 C C . VAL A 1 190 ? -18.203 -12.031 -0.874 1.00 74.44 190 VAL A C 1
ATOM 1556 O O . VAL A 1 190 ? -17.386 -11.545 -1.659 1.00 74.44 190 VAL A O 1
ATOM 1559 N N . ASN A 1 191 ? -19.075 -11.299 -0.187 1.00 76.25 191 ASN A N 1
ATOM 1560 C CA . ASN A 1 191 ? -19.037 -9.844 -0.126 1.00 76.25 191 ASN A CA 1
ATOM 1561 C C . ASN A 1 191 ? -18.346 -9.408 1.170 1.00 76.25 191 ASN A C 1
ATOM 1563 O O . ASN A 1 191 ? -18.716 -9.826 2.269 1.00 76.25 191 ASN A O 1
ATOM 1567 N N . GLN A 1 192 ? -17.315 -8.576 1.047 1.00 79.94 192 GLN A N 1
ATOM 1568 C CA . GLN A 1 192 ? -16.559 -8.087 2.187 1.00 79.94 192 GLN A CA 1
ATOM 1569 C C . GLN A 1 192 ? -16.247 -6.593 2.112 1.00 79.94 192 GLN A C 1
ATOM 1571 O O . GLN A 1 192 ? -15.816 -6.051 1.092 1.00 79.94 192 GLN A O 1
ATOM 1576 N N . ALA A 1 193 ? -16.374 -5.933 3.260 1.00 78.12 193 ALA A N 1
ATOM 1577 C CA . ALA A 1 193 ? -15.965 -4.549 3.457 1.00 78.12 193 ALA A CA 1
ATOM 1578 C C . ALA A 1 193 ? -14.831 -4.508 4.477 1.00 78.12 193 ALA A C 1
ATOM 1580 O O . ALA A 1 193 ? -15.024 -4.911 5.619 1.00 78.12 193 ALA A O 1
ATOM 1581 N N . ARG A 1 194 ? -13.651 -4.019 4.092 1.00 77.88 194 ARG A N 1
ATOM 1582 C CA . ARG A 1 194 ? -12.482 -3.871 4.965 1.00 77.88 194 ARG A CA 1
ATOM 1583 C C . ARG A 1 194 ? -12.072 -2.404 5.048 1.00 77.88 194 ARG A C 1
ATOM 1585 O O . ARG A 1 194 ? -11.798 -1.769 4.032 1.00 77.88 194 ARG A O 1
ATOM 1592 N N . ILE A 1 195 ? -11.988 -1.880 6.264 1.00 77.56 195 ILE A N 1
ATOM 1593 C CA . ILE A 1 195 ? -11.533 -0.517 6.547 1.00 77.56 195 ILE A CA 1
ATOM 1594 C C . ILE A 1 195 ? -10.463 -0.591 7.628 1.00 77.56 195 ILE A C 1
ATOM 1596 O O . ILE A 1 195 ? -10.653 -1.241 8.651 1.00 77.56 195 ILE A O 1
ATOM 1600 N N . GLY A 1 196 ? -9.340 0.090 7.434 1.00 77.38 196 GLY A N 1
ATOM 1601 C CA . GLY A 1 196 ? -8.272 0.112 8.426 1.00 77.38 196 GLY A CA 1
ATOM 1602 C C . GLY A 1 196 ? -7.223 -0.967 8.186 1.00 77.38 196 GLY A C 1
ATOM 1603 O O . GLY A 1 196 ? -6.882 -1.286 7.052 1.00 77.38 196 GLY A O 1
ATOM 1604 N N . TYR A 1 197 ? -6.631 -1.482 9.253 1.00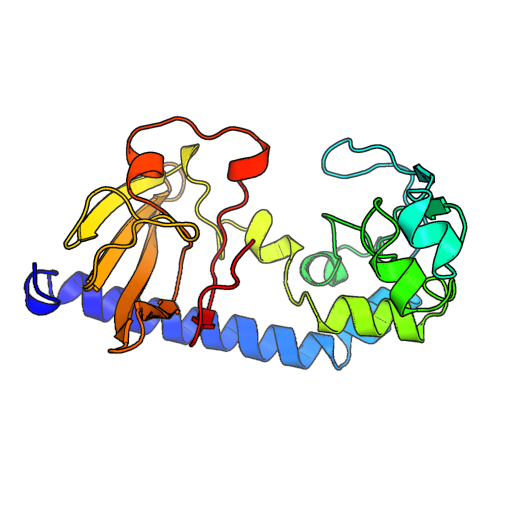 70.31 197 TYR A N 1
ATOM 1605 C CA . TYR A 1 197 ? -5.423 -2.304 9.165 1.00 70.31 197 TYR A CA 1
ATOM 1606 C C . TYR A 1 197 ? -5.729 -3.746 8.741 1.00 70.31 197 TYR A C 1
ATOM 1608 O O . TYR A 1 197 ? -6.646 -4.371 9.275 1.00 70.31 197 TYR A O 1
ATOM 1616 N N . LYS A 1 198 ? -4.944 -4.293 7.797 1.00 72.50 198 LYS A N 1
ATOM 1617 C CA . LYS A 1 198 ? -5.040 -5.700 7.359 1.00 72.50 198 LYS A CA 1
ATOM 1618 C C . LYS A 1 198 ? -4.366 -6.643 8.369 1.00 72.50 198 LYS A C 1
ATOM 1620 O O . LYS A 1 198 ? -3.371 -7.291 8.058 1.00 72.50 198 LYS A O 1
ATOM 1625 N N . VAL A 1 199 ? -4.890 -6.691 9.589 1.00 70.12 199 VAL A N 1
ATOM 1626 C CA . VAL A 1 199 ? -4.442 -7.629 10.626 1.00 70.12 199 VAL A CA 1
ATOM 1627 C C . VAL A 1 199 ? -5.435 -8.788 10.715 1.00 70.12 199 VAL A C 1
ATOM 1629 O O . VAL A 1 199 ? -6.642 -8.582 10.614 1.00 70.12 199 VAL A O 1
ATOM 1632 N N . GLU A 1 200 ? -4.917 -10.002 10.865 1.00 71.44 200 GLU A N 1
ATOM 1633 C CA . GLU A 1 200 ? -5.664 -11.245 11.038 1.00 71.44 200 GLU A CA 1
ATOM 1634 C C . GLU A 1 200 ? -5.403 -11.781 12.454 1.00 71.44 200 GLU A C 1
ATOM 1636 O O . GLU A 1 200 ? -4.356 -11.469 13.027 1.00 71.44 200 GLU A O 1
ATOM 1641 N N . PRO A 1 201 ? -6.295 -12.608 13.026 1.00 69.25 201 PRO A N 1
ATOM 1642 C CA . PRO A 1 201 ? -6.125 -13.103 14.395 1.00 69.25 201 PRO A CA 1
ATOM 1643 C C . PRO A 1 201 ? -4.807 -13.859 14.613 1.00 69.25 201 PRO A C 1
ATOM 1645 O O . PRO A 1 201 ? -4.177 -13.702 15.656 1.00 69.25 201 PRO A O 1
ATOM 1648 N N . ARG A 1 202 ? -4.342 -14.620 13.611 1.00 70.69 202 ARG A N 1
ATOM 1649 C CA . ARG A 1 202 ? -3.049 -15.328 13.661 1.00 70.69 202 ARG A CA 1
ATOM 1650 C C . ARG A 1 202 ? -1.859 -14.396 13.894 1.00 70.69 202 ARG A C 1
ATOM 1652 O O . ARG A 1 202 ? -0.927 -14.763 14.597 1.00 70.69 202 ARG A O 1
ATOM 1659 N N . HIS A 1 203 ? -1.929 -13.153 13.414 1.00 72.50 203 HIS A N 1
ATOM 1660 C CA . HIS A 1 203 ? -0.864 -12.171 13.618 1.00 72.50 203 HIS A CA 1
ATOM 1661 C C . HIS A 1 203 ? -0.699 -11.759 15.090 1.00 72.50 203 HIS A C 1
ATOM 1663 O O . HIS A 1 203 ? 0.326 -11.193 15.447 1.00 72.50 203 HIS A O 1
ATOM 1669 N N . ALA A 1 204 ? -1.700 -12.008 15.941 1.00 63.97 204 ALA A N 1
ATOM 1670 C CA . ALA A 1 204 ? -1.599 -11.787 17.383 1.00 63.97 204 ALA A CA 1
ATOM 1671 C C . ALA A 1 204 ? -0.863 -12.925 18.112 1.00 63.97 204 ALA A C 1
ATOM 1673 O O . ALA A 1 204 ? -0.497 -12.769 19.273 1.00 63.97 204 ALA A O 1
ATOM 1674 N N . ARG A 1 205 ? -0.701 -14.084 17.461 1.00 65.56 205 ARG A N 1
ATOM 1675 C CA . ARG A 1 205 ? -0.230 -15.334 18.080 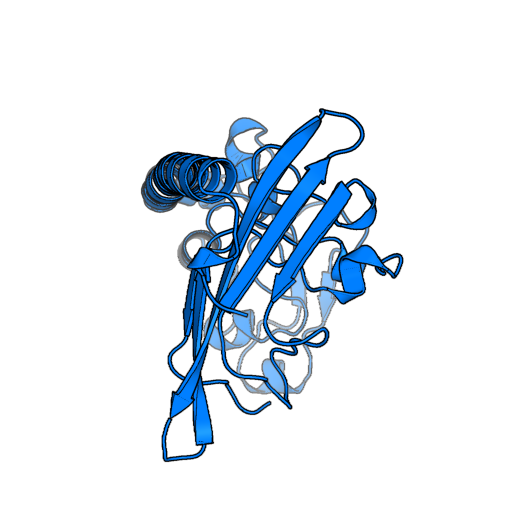1.00 65.56 205 ARG A CA 1
ATOM 1676 C C . ARG A 1 205 ? 1.086 -15.834 17.492 1.00 65.56 205 ARG A C 1
ATOM 1678 O O . ARG A 1 205 ? 1.813 -16.553 18.167 1.00 6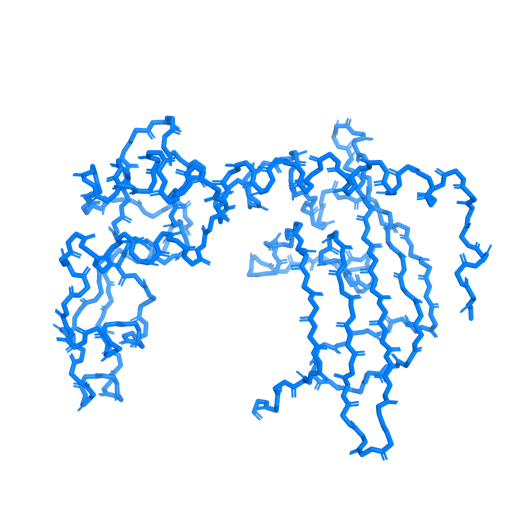5.56 205 ARG A O 1
ATOM 1685 N N . GLU A 1 206 ? 1.392 -15.446 16.260 1.00 70.06 206 GLU A N 1
ATOM 1686 C CA . GLU A 1 206 ? 2.532 -15.943 15.496 1.00 70.06 206 GLU A CA 1
ATOM 1687 C C . GLU A 1 206 ? 3.428 -14.790 15.038 1.00 70.06 206 GLU A C 1
ATOM 1689 O O . GLU A 1 206 ? 2.943 -13.766 14.544 1.00 70.06 206 GLU A O 1
ATOM 1694 N N . VAL A 1 207 ? 4.746 -14.980 15.153 1.00 66.31 207 VAL A N 1
ATOM 1695 C CA . VAL A 1 207 ? 5.737 -14.091 14.534 1.00 66.31 207 VAL A CA 1
ATOM 1696 C C . VAL A 1 207 ? 5.624 -14.250 13.023 1.00 66.31 207 VAL A C 1
ATOM 1698 O O . VAL A 1 207 ? 5.722 -15.360 12.511 1.00 66.31 207 VAL A O 1
ATOM 1701 N N . GLN A 1 208 ? 5.391 -13.146 12.319 1.00 63.69 208 GLN A N 1
ATOM 1702 C CA . GLN A 1 208 ? 5.205 -13.170 10.870 1.00 63.69 208 GLN A CA 1
ATOM 1703 C C . GLN A 1 208 ? 6.546 -13.172 10.131 1.00 63.69 208 GLN A C 1
ATOM 1705 O O . GLN A 1 208 ? 7.483 -12.479 10.548 1.00 63.69 208 GLN A O 1
ATOM 1710 N N . ASP A 1 209 ? 6.596 -13.900 9.015 1.00 52.56 209 ASP A N 1
ATOM 1711 C CA . ASP A 1 209 ? 7.725 -13.912 8.086 1.00 52.56 209 ASP A CA 1
ATOM 1712 C C . ASP A 1 209 ? 7.885 -12.560 7.379 1.00 52.56 209 ASP A C 1
ATOM 1714 O O . ASP A 1 209 ? 6.945 -11.767 7.293 1.00 52.56 209 ASP A O 1
ATOM 1718 N N . ALA A 1 210 ? 9.082 -12.299 6.839 1.00 52.50 210 ALA A N 1
ATOM 1719 C CA . ALA A 1 210 ? 9.451 -11.014 6.237 1.00 52.50 210 ALA A CA 1
ATOM 1720 C C . ALA A 1 210 ? 8.465 -10.524 5.156 1.00 52.50 210 ALA A C 1
ATOM 1722 O O . ALA A 1 210 ? 8.199 -9.325 5.069 1.00 52.50 210 ALA A O 1
ATOM 1723 N N . ASP A 1 211 ? 7.888 -11.450 4.386 1.00 47.53 211 ASP A N 1
ATOM 1724 C CA . ASP A 1 211 ? 6.924 -11.160 3.317 1.00 47.53 211 ASP A CA 1
ATOM 1725 C C . ASP A 1 211 ? 5.523 -10.791 3.847 1.00 47.53 211 ASP A C 1
ATOM 1727 O O . ASP A 1 211 ? 4.740 -10.133 3.158 1.00 47.53 211 ASP A O 1
ATOM 1731 N N . ASP A 1 212 ? 5.214 -11.152 5.096 1.00 52.31 212 ASP A N 1
ATOM 1732 C CA . ASP A 1 212 ? 3.949 -10.859 5.771 1.00 52.31 212 ASP A CA 1
ATOM 1733 C C . ASP A 1 212 ? 4.028 -9.653 6.725 1.00 52.31 212 ASP A C 1
ATOM 1735 O O . ASP A 1 212 ? 3.003 -9.236 7.271 1.00 52.31 212 ASP A O 1
ATOM 1739 N N . LEU A 1 213 ? 5.199 -9.019 6.873 1.00 55.62 213 LEU A N 1
ATOM 1740 C CA . LEU A 1 213 ? 5.382 -7.825 7.714 1.00 55.62 213 LEU A CA 1
ATOM 1741 C C . LEU A 1 213 ? 4.675 -6.576 7.165 1.00 55.62 213 LEU A C 1
ATOM 1743 O O . LEU A 1 213 ? 4.353 -5.661 7.924 1.00 55.62 213 LEU A O 1
ATOM 1747 N N . ASP A 1 214 ? 4.373 -6.544 5.866 1.00 53.94 214 ASP A N 1
ATOM 1748 C CA . ASP A 1 214 ? 3.828 -5.378 5.160 1.00 53.94 214 ASP A CA 1
ATOM 1749 C C . ASP A 1 214 ? 2.295 -5.221 5.317 1.00 53.94 214 ASP A C 1
ATOM 1751 O O . ASP A 1 214 ? 1.562 -4.936 4.360 1.00 53.94 214 ASP A O 1
ATOM 1755 N N . LYS A 1 215 ? 1.760 -5.396 6.535 1.00 58.50 215 LYS A N 1
ATOM 1756 C CA . LYS A 1 215 ? 0.328 -5.179 6.810 1.00 58.50 215 LYS A CA 1
ATOM 1757 C C . LYS A 1 215 ? 0.040 -3.696 7.053 1.00 58.50 215 LYS A C 1
ATOM 1759 O O . LYS A 1 215 ? 0.258 -3.140 8.125 1.00 58.50 215 LYS A O 1
ATOM 1764 N N . ALA A 1 216 ? -0.495 -3.058 6.022 1.00 58.97 216 ALA A N 1
ATOM 1765 C CA . ALA A 1 216 ? -0.774 -1.630 6.003 1.00 58.97 216 ALA A CA 1
ATOM 1766 C C . ALA A 1 216 ? -2.259 -1.289 6.207 1.00 58.97 216 ALA A C 1
ATOM 1768 O O . ALA A 1 216 ? -3.141 -2.151 6.101 1.00 58.97 216 ALA A O 1
ATOM 1769 N N . PHE A 1 217 ? -2.539 0.001 6.422 1.00 56.59 217 PHE A N 1
ATOM 1770 C CA . PHE A 1 217 ? -3.881 0.550 6.253 1.00 56.59 217 PHE A CA 1
ATOM 1771 C C . PHE A 1 217 ? -4.421 0.236 4.850 1.00 56.59 217 PHE A C 1
ATOM 1773 O O . PHE A 1 217 ? -3.764 0.469 3.831 1.00 56.59 217 PHE A O 1
ATOM 1780 N N . THR A 1 218 ? -5.645 -0.275 4.791 1.00 59.25 218 THR A N 1
ATOM 1781 C CA . THR A 1 218 ? -6.357 -0.557 3.557 1.00 59.25 218 THR A CA 1
ATOM 1782 C C . THR A 1 218 ? -7.827 -0.182 3.698 1.00 59.25 218 THR A C 1
ATOM 1784 O O . THR A 1 218 ? -8.491 -0.509 4.678 1.00 59.25 218 THR A O 1
ATOM 1787 N N . LEU A 1 219 ? -8.340 0.523 2.696 1.00 50.75 219 LEU A N 1
ATOM 1788 C CA . LEU A 1 219 ? -9.767 0.724 2.511 1.00 50.75 219 LEU A CA 1
ATOM 1789 C C . LEU A 1 219 ? -10.134 -0.054 1.251 1.00 50.75 219 LEU A C 1
ATOM 1791 O O . LEU A 1 219 ? -9.685 0.281 0.156 1.00 50.75 219 LEU A O 1
ATOM 1795 N N . ARG A 1 220 ? -10.840 -1.170 1.426 1.00 57.38 220 ARG A N 1
ATOM 1796 C CA . ARG A 1 220 ? -11.225 -2.080 0.346 1.00 57.38 220 ARG A CA 1
ATOM 1797 C C . ARG A 1 220 ? -12.665 -2.500 0.535 1.00 57.38 220 ARG A C 1
ATOM 1799 O O . ARG A 1 220 ? -13.026 -3.052 1.568 1.00 57.38 220 ARG A O 1
ATOM 1806 N N . TYR A 1 221 ? -13.455 -2.292 -0.500 1.00 46.34 221 TYR A N 1
ATOM 1807 C CA . TYR A 1 221 ? -14.744 -2.938 -0.651 1.00 46.34 221 TYR A CA 1
ATOM 1808 C C . TYR A 1 221 ? -14.605 -3.955 -1.781 1.00 46.34 221 TYR A C 1
ATOM 1810 O O . TYR A 1 221 ? -14.155 -3.594 -2.868 1.00 46.34 221 TYR A O 1
ATOM 1818 N N . GLN A 1 222 ? -14.902 -5.221 -1.510 1.00 57.38 222 GLN A N 1
ATOM 1819 C CA . GLN A 1 222 ? -14.776 -6.304 -2.477 1.00 57.38 222 GLN A CA 1
ATOM 1820 C C . GLN A 1 222 ? -16.085 -7.084 -2.506 1.00 57.38 222 GLN A C 1
ATOM 1822 O O . GLN A 1 222 ? -16.446 -7.721 -1.523 1.00 57.38 222 GLN A O 1
ATOM 1827 N N . MET A 1 223 ? -16.775 -7.026 -3.644 1.00 53.00 223 MET A N 1
ATOM 1828 C CA . MET A 1 223 ? -18.073 -7.683 -3.826 1.00 53.00 223 MET A CA 1
ATOM 1829 C C . MET A 1 223 ? -17.951 -9.188 -4.103 1.00 53.00 223 MET A C 1
ATOM 1831 O O . MET A 1 223 ? -18.904 -9.914 -3.846 1.00 53.00 223 MET A O 1
ATOM 1835 N N . HIS A 1 224 ? -16.793 -9.651 -4.595 1.00 51.19 224 HIS A N 1
ATOM 1836 C CA . HIS A 1 224 ? -16.536 -11.060 -4.904 1.00 51.19 224 HIS A CA 1
ATOM 1837 C C . HIS A 1 224 ? -15.094 -11.448 -4.566 1.00 51.19 224 HIS A C 1
ATOM 1839 O O . HIS A 1 224 ? -14.162 -10.714 -4.909 1.00 51.19 224 HIS A O 1
ATOM 1845 N N . ALA A 1 225 ? -14.897 -12.602 -3.924 1.00 54.78 225 ALA A N 1
ATOM 1846 C CA . ALA A 1 225 ? -13.587 -13.244 -3.846 1.00 54.78 225 ALA A CA 1
ATOM 1847 C C . ALA A 1 225 ? -13.146 -13.644 -5.265 1.00 54.78 225 ALA A C 1
ATOM 1849 O O . ALA A 1 225 ? -13.905 -14.298 -5.978 1.00 54.78 225 ALA A O 1
ATOM 1850 N N . GLU A 1 226 ? -11.952 -13.228 -5.691 1.00 39.88 226 GLU A N 1
ATOM 1851 C CA . GLU A 1 226 ? -11.340 -13.829 -6.878 1.00 39.88 226 GLU A CA 1
ATOM 1852 C C . GLU A 1 226 ? -11.004 -15.278 -6.506 1.00 39.88 226 GLU A C 1
ATOM 1854 O O . GLU A 1 226 ? -10.352 -15.518 -5.488 1.00 39.88 226 GLU A O 1
ATOM 1859 N N . ALA A 1 227 ? -11.517 -16.237 -7.279 1.00 34.16 227 ALA A N 1
ATOM 1860 C CA . ALA A 1 227 ? -10.993 -17.593 -7.243 1.00 34.16 227 ALA A CA 1
ATOM 1861 C C . ALA A 1 227 ? -9.566 -17.528 -7.804 1.00 34.16 227 ALA A C 1
ATOM 1863 O O . ALA A 1 227 ? -9.386 -17.067 -8.934 1.00 34.16 227 ALA A O 1
ATOM 1864 N N . ASP A 1 228 ? -8.581 -17.913 -6.991 1.00 34.38 228 ASP A N 1
ATOM 1865 C CA . ASP A 1 228 ? -7.219 -18.180 -7.468 1.00 34.38 228 ASP A CA 1
ATOM 1866 C C . ASP A 1 228 ? -7.230 -19.404 -8.404 1.00 34.38 228 ASP A C 1
ATOM 1868 O O . ASP A 1 228 ? -7.861 -20.425 -8.034 1.00 34.38 228 ASP A O 1
#

Nearest PDB structures (foldseek):
  4grj-assembly2_B  TM=3.844E-01  e=6.013E+00  Rhodnius prolixus
  2np1-assembly2_B  TM=3.800E-01  e=6.376E+00  Rhodnius prolixus
  1sy1-assembly1_A  TM=3.798E-01  e=6.376E+00  Rhodnius prolixus

Mean predicted aligned error: 9.16 Å

Secondary structure (DSSP, 8-state):
--GGGS-HHHHHHHHHHHHHHHHHHHHHHHHIIIIIHHHHHHH-EE-SS-TT---SEEEPPHHHHTTT--SEEE-EE---GGGGGGS--SS-TT--TTSHHHHHHTS-TTSHHHHHHHHHHSTTTTHHHH-TTTB--GGGEEEEEEES-S---TTSPPPPEEEEEEEEETTT--EEEEEEEEEE-TTSPEEEEEEEE---GGGGTSPPPGGG---BEEEEEESSPPP-

Foldseek 3Di:
DAPVVDPPVVVVVQVVLLVVVVVVQVVLLVVLLPDLLLVWLVQKDFDPAQPVRDDQKAAADPVLVVLQAQGMAGAITHPDPVSQQLADRPDHLQGHRNRPLSSVVNNCSNDSVNSSVSSSVCRRLRCQQPPPSWYDQLQQWQKDKDDPDQDDDLADDHDADKIKMWIAGNPPRDIWIKIKGWDADPVRFIWMWIFTWPDGNVSNVDDDDPVSRSTTTDGDTDGGRPHD

InterPro domains:
  IPR055762 Protein of unknown function DUF7338 [PF24027] (14-207)

Solvent-accessible surface area (backbone atoms only — not comparable to full-atom values): 12359 Å² total; per-residue (Å²): 108,60,80,81,76,51,59,63,73,58,54,54,52,34,52,54,50,50,52,55,50,47,53,52,51,51,53,48,43,51,30,25,72,52,65,52,21,54,50,37,35,73,54,44,37,80,51,97,70,45,92,83,70,52,79,51,60,36,68,32,39,67,77,22,41,79,54,36,21,65,54,61,35,56,33,21,42,43,84,49,77,89,50,41,43,54,30,40,74,88,37,22,44,48,37,48,54,58,16,64,48,19,21,76,52,55,42,42,32,85,39,52,67,47,21,26,55,51,32,61,74,38,57,37,54,31,38,30,66,72,28,82,85,41,29,59,43,50,87,52,36,52,60,50,79,48,51,58,58,75,60,74,45,92,79,65,77,64,64,60,42,46,35,41,36,41,35,28,31,70,88,80,65,50,76,43,47,20,38,35,40,33,44,69,44,97,87,70,43,40,30,35,43,35,42,32,44,66,76,49,62,57,48,64,78,45,86,66,54,84,88,62,44,70,33,22,59,42,81,46,78,39,76,57,63,76,83,128

Radius of gyration: 19.4 Å; Cα contacts (8 Å, |Δi|>4): 440; chains: 1; bounding box: 49×38×49 Å

Organism: NCBI:txid243924

pLDDT: mean 78.55, std 12.25, range [34.16, 93.94]

Sequence (228 aa):
MSFSDIPLKYRLAAFWQWFLISLIVITGTLLTYFPMGPLVALTGRASSKHPQGKALNARHSQKYLDLGASGWWEYWNSPYALLRPWNNYEDGLLGEPSGKTSARDKGRERKRWFIYLWLCRNPFNWAKRSSRLLACFPNDCDIDWWGSAESITDKAPVAEGWYFVRAKDRTTGRVYYGYRSVTLNSDGTVNQARIGYKVEPRHAREVQDADDLDKAFTLRYQMHAEAD